Protein AF-A0A7C1K2Q4-F1 (afdb_monomer_lite)

pLDDT: mean 88.29, std 11.84, range [43.44, 98.06]

Radius of gyration: 26.14 Å; chains: 1; bounding box: 67×47×69 Å

Foldseek 3Di:
DDPCPQFPDKDKDFQVNVLVVVVLCCQACVQVFKEWAPVCVVPVVQAPDRRRHDPVCVVVVPDNHHHDFFDFDPPFLATAGKIKMKGKPDKGKFFPVGDPDDDDVVVPGQDFQKMKIKIKMKMWIADADPVQCVVCVVVSVVSVVVVVVCVVVVVPPPDDPDDRPPHHYHDGPHTPMDMKMKMWMKHWDWDDDPPDPFIKTFIGTDDIAIPPDPDPVVRVVVRVVVNCCCHPPNRVVVIDTPCVVPPVVVVVCVVVVNDDPKDKGKDFRDPPVSPPDAQGGYPSMGMTGIHIDTGD

Structure (mmCIF, N/CA/C/O backbone):
data_AF-A0A7C1K2Q4-F1
#
_entry.id   AF-A0A7C1K2Q4-F1
#
loop_
_atom_site.group_PDB
_atom_site.id
_atom_site.type_symbol
_ato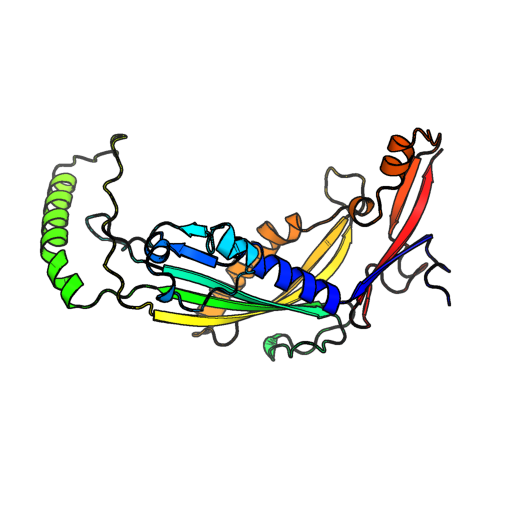m_site.label_atom_id
_atom_site.label_alt_id
_atom_site.label_comp_id
_atom_site.label_asym_id
_atom_site.label_entity_id
_atom_site.label_seq_id
_atom_site.pdbx_PDB_ins_code
_atom_site.Cartn_x
_atom_site.Cartn_y
_atom_site.Cartn_z
_atom_site.occupancy
_atom_site.B_iso_or_equiv
_atom_site.auth_seq_id
_atom_site.auth_comp_id
_atom_site.auth_asym_id
_atom_site.auth_atom_id
_atom_site.pdbx_PDB_model_num
ATOM 1 N N . MET A 1 1 ? -22.991 -12.572 28.149 1.00 51.09 1 MET A N 1
ATOM 2 C CA . MET A 1 1 ? -22.773 -11.199 28.647 1.00 51.09 1 MET A CA 1
ATOM 3 C C . MET A 1 1 ? -23.017 -10.274 27.479 1.00 51.09 1 MET A C 1
ATOM 5 O O . MET A 1 1 ? -22.610 -10.628 26.375 1.00 51.09 1 MET A O 1
ATOM 9 N N . ALA A 1 2 ? -23.765 -9.195 27.675 1.00 68.19 2 ALA A N 1
ATOM 10 C CA . ALA A 1 2 ? -23.988 -8.231 26.609 1.00 68.19 2 ALA A CA 1
ATOM 11 C C . ALA A 1 2 ? -22.693 -7.439 26.381 1.00 68.19 2 ALA A C 1
ATOM 13 O O . ALA A 1 2 ? -21.948 -7.155 27.318 1.00 68.19 2 ALA A O 1
ATOM 14 N N . PHE A 1 3 ? -22.400 -7.095 25.126 1.00 62.00 3 PHE A N 1
ATOM 15 C CA . PHE A 1 3 ? -21.163 -6.394 24.755 1.00 62.00 3 PHE A CA 1
ATOM 16 C C . PHE A 1 3 ? -21.040 -4.992 25.375 1.00 62.00 3 PHE A C 1
ATOM 18 O O . PHE A 1 3 ? -19.949 -4.439 25.396 1.00 62.00 3 PHE A O 1
ATOM 25 N N . THR A 1 4 ? -22.133 -4.459 25.923 1.00 72.00 4 THR A N 1
ATOM 26 C CA . THR A 1 4 ? -22.225 -3.164 26.608 1.00 72.00 4 THR A CA 1
ATOM 27 C C . THR A 1 4 ? -22.246 -3.285 28.134 1.00 72.00 4 THR A C 1
ATOM 29 O O . THR A 1 4 ? -22.422 -2.292 28.825 1.00 72.00 4 THR A O 1
ATOM 32 N N . ASP A 1 5 ? -22.059 -4.480 28.708 1.00 75.62 5 ASP A N 1
ATOM 33 C CA . ASP A 1 5 ? -22.046 -4.640 30.174 1.00 75.62 5 ASP A CA 1
ATOM 34 C C . ASP A 1 5 ? -20.876 -3.876 30.831 1.00 75.62 5 ASP A C 1
ATOM 36 O O . ASP A 1 5 ? -20.851 -3.689 32.046 1.00 75.62 5 ASP A O 1
ATOM 40 N N . ARG A 1 6 ? -19.873 -3.475 30.035 1.00 81.62 6 ARG A N 1
ATOM 41 C CA . ARG A 1 6 ? -18.642 -2.813 30.494 1.00 81.62 6 ARG A CA 1
ATOM 42 C C . ARG A 1 6 ? -18.201 -1.637 29.618 1.00 81.62 6 ARG A C 1
ATOM 44 O O . ARG A 1 6 ? -17.087 -1.150 29.783 1.00 81.62 6 ARG A O 1
ATOM 51 N N . CYS A 1 7 ? -19.038 -1.212 28.675 1.00 85.88 7 CYS A N 1
ATOM 52 C CA . CYS A 1 7 ? -18.804 -0.044 27.829 1.00 85.88 7 CYS A CA 1
ATOM 53 C C . CYS A 1 7 ? -20.141 0.551 27.384 1.00 85.88 7 CYS A C 1
ATOM 55 O O . CYS A 1 7 ? -21.145 -0.156 27.320 1.00 85.88 7 CYS A O 1
ATOM 57 N N . ASP A 1 8 ? -20.149 1.830 27.031 1.00 86.50 8 ASP A N 1
ATOM 58 C CA . ASP A 1 8 ? -21.381 2.504 26.619 1.00 86.50 8 ASP A CA 1
ATOM 59 C C . ASP A 1 8 ? -21.631 2.362 25.116 1.00 86.50 8 ASP A C 1
ATOM 61 O O . ASP A 1 8 ? -22.773 2.275 24.667 1.00 86.50 8 ASP A O 1
ATOM 65 N N . ILE A 1 9 ? -20.555 2.310 24.325 1.00 86.62 9 ILE A N 1
ATOM 66 C CA . ILE A 1 9 ? -20.606 2.110 22.878 1.00 86.62 9 ILE A CA 1
ATOM 67 C C . ILE A 1 9 ? -19.712 0.930 22.508 1.00 86.62 9 ILE A C 1
ATOM 69 O O . ILE A 1 9 ? -18.550 0.847 22.908 1.00 86.62 9 ILE A O 1
ATOM 73 N N . PHE A 1 10 ? -20.268 0.020 21.712 1.00 88.31 10 PHE A N 1
ATOM 74 C CA . PHE A 1 10 ? -19.562 -1.112 21.126 1.00 88.31 10 PHE A CA 1
ATOM 75 C C . PHE A 1 10 ? -19.678 -1.051 19.605 1.00 88.31 10 PHE A C 1
ATOM 77 O O . PHE A 1 10 ? -20.779 -0.978 19.057 1.00 88.31 10 PHE A O 1
ATOM 84 N N . GLY A 1 11 ? -18.534 -1.106 18.929 1.00 88.50 11 GLY A N 1
ATOM 85 C CA . GLY A 1 11 ? -18.449 -1.221 17.479 1.00 88.50 11 GLY A CA 1
ATOM 86 C C . GLY A 1 11 ? -17.610 -2.429 17.097 1.00 88.50 11 GLY A C 1
ATOM 87 O O . GLY A 1 11 ? -16.579 -2.694 17.713 1.00 88.50 11 GLY A O 1
ATOM 88 N N . SER A 1 12 ? -18.031 -3.155 16.065 1.00 90.88 12 SER A N 1
ATOM 89 C CA . SER A 1 12 ? -17.211 -4.212 15.478 1.00 90.88 12 SER A CA 1
ATOM 90 C C . SER A 1 12 ? -17.323 -4.227 13.963 1.00 90.88 12 SER A C 1
ATOM 92 O O . SER A 1 12 ? -18.365 -3.898 13.392 1.00 90.88 12 SER A O 1
ATOM 94 N N . VAL A 1 13 ? -16.230 -4.611 13.315 1.00 92.00 13 VAL A N 1
ATOM 95 C CA . VAL A 1 13 ? -16.171 -4.829 11.873 1.00 92.00 13 VAL A CA 1
ATOM 96 C C . VAL A 1 13 ? -15.489 -6.160 11.591 1.00 92.00 13 VAL A C 1
ATOM 98 O O . VAL A 1 13 ? -14.451 -6.475 12.170 1.00 92.00 13 VAL A O 1
ATOM 101 N N . GLN A 1 14 ? -16.093 -6.950 10.706 1.00 94.38 14 GLN A N 1
ATOM 102 C CA . GLN A 1 14 ? -15.537 -8.223 10.254 1.00 94.38 14 GLN A CA 1
ATOM 103 C C . GLN A 1 14 ? -14.541 -8.012 9.116 1.00 94.38 14 GLN A C 1
ATOM 105 O O . GLN A 1 14 ? -14.777 -7.189 8.224 1.00 94.38 14 GLN A O 1
ATOM 110 N N . GLU A 1 15 ? -13.484 -8.822 9.099 1.00 94.19 15 GLU A N 1
ATOM 111 C CA . GLU A 1 15 ? -12.464 -8.820 8.043 1.00 94.19 15 GLU A CA 1
ATOM 112 C C . GLU A 1 15 ? -13.070 -8.963 6.637 1.00 94.19 15 GLU A C 1
ATOM 114 O O . GLU A 1 15 ? -12.677 -8.259 5.708 1.00 94.19 15 GLU A O 1
ATOM 119 N N . GLU A 1 16 ? -14.106 -9.798 6.473 1.00 94.69 16 GLU A N 1
ATOM 120 C CA . GLU A 1 16 ? -14.770 -10.008 5.184 1.00 94.69 16 GLU A CA 1
ATOM 121 C C . GLU A 1 16 ? -15.447 -8.717 4.695 1.00 94.69 16 GLU A C 1
ATOM 123 O O . GLU A 1 16 ? -15.467 -8.411 3.501 1.00 94.69 16 GLU A O 1
ATOM 128 N N . GLY A 1 17 ? -15.993 -7.923 5.622 1.00 93.94 17 GLY A N 1
ATOM 129 C CA . GLY A 1 17 ? -16.527 -6.595 5.330 1.00 93.94 17 GLY A CA 1
ATOM 130 C C . GLY A 1 17 ? -15.445 -5.661 4.791 1.00 93.94 17 GLY A C 1
ATOM 131 O O . GLY A 1 17 ? -15.635 -5.054 3.736 1.00 93.94 17 GLY A O 1
ATOM 132 N N . ILE A 1 18 ? -14.292 -5.608 5.460 1.00 92.94 18 ILE A N 1
ATOM 133 C CA . ILE A 1 18 ? -13.154 -4.773 5.047 1.00 92.94 18 ILE A CA 1
ATOM 134 C C . ILE A 1 18 ? -12.636 -5.213 3.676 1.00 92.94 18 ILE A C 1
ATOM 136 O O . ILE A 1 18 ? -12.526 -4.388 2.770 1.00 92.94 18 ILE A O 1
ATOM 140 N N . ASN A 1 19 ? -12.403 -6.510 3.479 1.00 95.75 19 ASN A N 1
ATOM 141 C CA . ASN A 1 19 ? -11.923 -7.063 2.212 1.00 95.75 19 ASN A CA 1
ATOM 142 C C . ASN A 1 19 ? -12.886 -6.777 1.048 1.00 95.75 19 ASN A C 1
ATOM 144 O O . ASN A 1 19 ? -12.451 -6.467 -0.065 1.00 95.75 19 ASN A O 1
ATOM 148 N N . ARG A 1 20 ? -14.206 -6.820 1.287 1.00 95.50 20 ARG A N 1
ATOM 149 C CA . ARG A 1 20 ? -15.212 -6.414 0.289 1.00 95.50 20 ARG A CA 1
ATOM 150 C C . ARG A 1 20 ? -15.099 -4.935 -0.069 1.00 95.50 20 ARG A C 1
ATOM 152 O O . ARG A 1 20 ? -15.122 -4.610 -1.256 1.00 95.50 20 ARG A O 1
ATOM 159 N N . VAL A 1 21 ? -14.949 -4.057 0.924 1.00 94.69 21 VAL A N 1
ATOM 160 C CA . VAL A 1 21 ? -14.773 -2.614 0.700 1.00 94.69 21 VAL A CA 1
ATOM 161 C C . VAL A 1 21 ? -13.483 -2.338 -0.068 1.00 94.69 21 VAL A C 1
ATOM 163 O O . VAL A 1 21 ? -13.525 -1.632 -1.070 1.00 94.69 21 VAL A O 1
ATOM 166 N N . VAL A 1 22 ? -12.359 -2.937 0.331 1.00 93.94 22 VAL A N 1
ATOM 167 C CA . VAL A 1 22 ? -11.066 -2.797 -0.359 1.00 93.94 22 VAL A CA 1
ATOM 168 C C . VAL A 1 22 ? -11.191 -3.184 -1.830 1.00 93.94 22 VAL A C 1
ATOM 170 O O . VAL A 1 22 ? -10.867 -2.385 -2.709 1.00 93.94 22 VAL A O 1
ATOM 173 N N . ARG A 1 23 ? -11.749 -4.366 -2.121 1.00 95.19 23 ARG A N 1
ATOM 174 C CA . ARG A 1 23 ? -11.964 -4.825 -3.500 1.00 95.19 23 ARG A CA 1
ATOM 175 C C . ARG A 1 23 ? -12.857 -3.871 -4.289 1.00 95.19 23 ARG A C 1
ATOM 177 O O . ARG A 1 23 ? -12.573 -3.586 -5.450 1.00 95.19 23 ARG A O 1
ATOM 184 N N . HIS A 1 24 ? -13.919 -3.366 -3.665 1.00 95.50 24 HIS A N 1
ATOM 185 C CA . HIS A 1 24 ? -14.811 -2.397 -4.290 1.00 95.50 24 HIS A CA 1
ATOM 186 C C . HIS A 1 24 ? -14.077 -1.091 -4.627 1.00 95.50 24 HIS A C 1
ATOM 188 O O . HIS A 1 24 ? -14.178 -0.607 -5.752 1.00 95.50 24 HIS A O 1
ATOM 194 N N . VAL A 1 25 ? -13.278 -0.554 -3.701 1.00 95.50 25 VAL A N 1
ATOM 195 C CA . VAL A 1 25 ? -12.470 0.653 -3.928 1.00 95.50 25 VAL A CA 1
ATOM 196 C C . VAL A 1 25 ? -11.459 0.439 -5.055 1.00 95.50 25 VAL A C 1
ATOM 198 O O . VAL A 1 25 ? -11.364 1.292 -5.934 1.00 95.50 25 VAL A O 1
ATOM 201 N N . MET A 1 26 ? -10.767 -0.705 -5.097 1.00 95.50 26 MET A N 1
ATOM 202 C CA . MET A 1 26 ? -9.835 -1.034 -6.185 1.00 95.50 26 MET A CA 1
ATOM 203 C C . MET A 1 26 ? -10.521 -1.051 -7.557 1.00 95.50 26 MET A C 1
ATOM 205 O O . MET A 1 26 ? -9.957 -0.563 -8.532 1.00 95.50 26 MET A O 1
ATOM 209 N N . GLN A 1 27 ? -11.754 -1.557 -7.637 1.00 96.06 27 GLN A N 1
ATOM 210 C CA . GLN A 1 27 ? -12.520 -1.600 -8.887 1.00 96.06 27 GLN A CA 1
ATOM 211 C C . GLN A 1 27 ? -13.100 -0.238 -9.287 1.00 96.06 27 GLN A C 1
ATOM 213 O O . GLN A 1 27 ? -13.212 0.046 -10.479 1.00 96.06 27 GLN A O 1
ATOM 218 N N . GLN A 1 28 ? -13.483 0.595 -8.316 1.00 96.62 28 GLN A N 1
ATOM 219 C CA . GLN A 1 28 ? -14.068 1.919 -8.557 1.00 96.62 28 GLN A CA 1
ATOM 220 C C . GLN A 1 28 ? -13.011 3.007 -8.799 1.00 96.62 28 GLN A C 1
ATOM 222 O O . GLN A 1 28 ? -13.277 4.000 -9.479 1.00 96.62 28 GLN A O 1
ATOM 227 N N . ARG A 1 29 ? -11.808 2.850 -8.233 1.00 96.19 29 ARG A N 1
ATOM 228 C CA . ARG A 1 29 ? -10.693 3.809 -8.314 1.00 96.19 29 ARG A CA 1
ATOM 229 C C . ARG A 1 29 ? -9.366 3.097 -8.620 1.00 96.19 29 ARG A C 1
ATOM 231 O O . ARG A 1 29 ? -8.413 3.229 -7.850 1.00 96.19 29 ARG A O 1
ATOM 238 N N . PRO A 1 30 ? -9.269 2.373 -9.748 1.00 96.25 30 PRO A N 1
ATOM 239 C CA . PRO A 1 30 ? -8.074 1.600 -10.097 1.00 96.25 30 PRO A CA 1
ATOM 240 C C . PRO A 1 30 ? -6.798 2.451 -10.204 1.00 96.25 30 PRO A C 1
ATOM 242 O O . PRO A 1 30 ? -5.712 1.952 -9.907 1.00 96.25 30 PRO A O 1
ATOM 245 N N . SER A 1 31 ? -6.904 3.748 -10.516 1.00 96.38 31 SER A N 1
ATOM 246 C CA . SER A 1 31 ? -5.754 4.661 -10.572 1.00 96.38 31 SER A CA 1
ATOM 247 C C . SER A 1 31 ? -5.023 4.884 -9.247 1.00 96.38 31 SER A C 1
ATOM 249 O O . SER A 1 31 ? -3.887 5.351 -9.269 1.00 96.38 31 SER A O 1
ATOM 251 N N . LEU A 1 32 ? -5.628 4.531 -8.108 1.00 95.19 32 LEU A N 1
ATOM 252 C CA . LEU A 1 32 ? -4.959 4.568 -6.803 1.00 95.19 32 LEU A CA 1
ATOM 253 C C . LEU A 1 32 ? -4.001 3.388 -6.586 1.00 95.19 32 LEU A C 1
ATOM 255 O O . LEU A 1 32 ? -3.204 3.421 -5.657 1.00 95.19 32 LEU A O 1
ATOM 259 N N . PHE A 1 33 ? -4.098 2.348 -7.417 1.00 96.25 33 PHE A N 1
ATOM 260 C CA . PHE A 1 33 ? -3.363 1.090 -7.254 1.00 96.25 33 PHE A CA 1
ATOM 261 C C . PHE A 1 33 ? -2.500 0.744 -8.469 1.00 96.25 33 PHE A C 1
ATOM 263 O O . PHE A 1 33 ? -1.671 -0.158 -8.397 1.00 96.25 33 PHE A O 1
ATOM 270 N N . ASN A 1 34 ? -2.687 1.445 -9.586 1.00 97.81 34 ASN A N 1
ATOM 271 C CA . ASN A 1 34 ? -1.948 1.221 -10.819 1.00 97.81 34 ASN A CA 1
ATOM 272 C C . ASN A 1 34 ? -1.245 2.514 -11.223 1.00 97.81 34 ASN A C 1
ATOM 274 O O . ASN A 1 34 ? -1.868 3.576 -11.273 1.00 97.81 34 ASN A O 1
ATOM 278 N N . TYR A 1 35 ? 0.034 2.406 -11.553 1.00 98.06 35 TYR A N 1
ATOM 279 C CA . TYR A 1 35 ? 0.903 3.499 -11.966 1.00 98.06 35 TYR A CA 1
ATOM 280 C C . TYR A 1 35 ? 1.618 3.065 -13.236 1.00 98.06 35 TYR A C 1
ATOM 282 O O . TYR A 1 35 ? 2.171 1.971 -13.278 1.00 98.06 35 TYR A O 1
ATOM 290 N N . ALA A 1 36 ? 1.591 3.875 -14.285 1.00 97.25 36 ALA A N 1
ATOM 291 C CA . ALA A 1 36 ? 2.244 3.511 -15.538 1.00 97.25 36 ALA A CA 1
ATOM 292 C C . ALA A 1 36 ? 2.593 4.749 -16.353 1.00 97.25 36 ALA A C 1
ATOM 294 O O . ALA A 1 36 ? 2.005 5.815 -16.160 1.00 97.25 36 ALA A O 1
ATOM 295 N N . THR A 1 37 ? 3.529 4.618 -17.286 1.00 96.12 37 THR A N 1
ATOM 296 C CA . THR A 1 37 ? 3.833 5.716 -18.205 1.00 96.12 37 THR A CA 1
ATOM 297 C C . THR A 1 37 ? 2.665 6.025 -19.137 1.00 96.12 37 THR A C 1
ATOM 299 O O . THR A 1 37 ? 1.822 5.177 -19.437 1.00 96.12 37 THR A O 1
ATOM 302 N N . VAL A 1 38 ? 2.617 7.264 -19.633 1.00 93.88 38 VAL A N 1
ATOM 303 C CA . VAL A 1 38 ? 1.541 7.752 -20.521 1.00 93.88 38 VAL A CA 1
ATOM 304 C C . VAL A 1 38 ? 1.348 6.907 -21.787 1.00 93.88 38 VAL A C 1
ATOM 306 O O . VAL A 1 38 ? 0.252 6.889 -22.341 1.00 93.88 38 VAL A O 1
ATOM 309 N N . PHE A 1 39 ? 2.378 6.171 -22.215 1.00 92.50 39 PHE A N 1
ATOM 310 C CA . PHE A 1 39 ? 2.327 5.226 -23.332 1.00 92.50 39 PHE A CA 1
ATOM 311 C C . PHE A 1 39 ? 1.176 4.213 -23.195 1.00 92.50 39 PHE A C 1
ATOM 313 O O . PHE A 1 39 ? 0.453 3.946 -24.155 1.00 92.50 39 PHE A O 1
ATOM 320 N N . PHE A 1 40 ? 0.926 3.718 -21.981 1.00 94.44 40 PHE A N 1
ATOM 321 C CA . PHE A 1 40 ? -0.095 2.698 -21.729 1.00 94.44 40 PHE A CA 1
ATOM 322 C C . PHE A 1 40 ? -1.533 3.223 -21.802 1.00 94.44 40 PHE A C 1
ATOM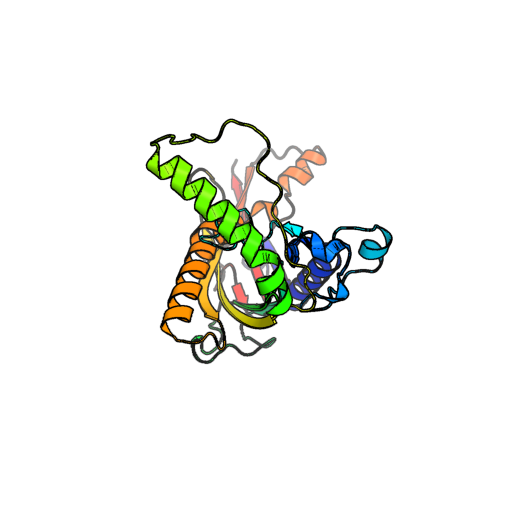 324 O O . PHE A 1 40 ? -2.471 2.435 -21.714 1.00 94.44 40 PHE A O 1
ATOM 331 N N . LEU A 1 41 ? -1.745 4.531 -22.008 1.00 92.25 41 LEU A N 1
ATOM 332 C CA . LEU A 1 41 ? -3.091 5.074 -22.233 1.00 92.25 41 LEU A CA 1
ATOM 333 C C . LEU A 1 41 ? -3.659 4.588 -23.570 1.00 92.25 41 LEU A C 1
ATOM 335 O O . LEU A 1 41 ? -4.868 4.422 -23.700 1.00 92.25 41 LEU A O 1
ATOM 339 N N . GLN A 1 42 ? -2.781 4.362 -24.551 1.00 91.81 42 GLN A N 1
ATOM 340 C CA . GLN A 1 42 ? -3.137 3.867 -25.883 1.00 91.81 42 GLN A CA 1
ATOM 341 C C . GLN A 1 42 ? -2.886 2.359 -26.037 1.00 91.81 42 GLN A C 1
ATOM 343 O O . GLN A 1 42 ? -3.418 1.751 -26.962 1.00 91.81 42 GLN A O 1
ATOM 348 N N . HIS A 1 43 ? -2.121 1.759 -25.118 1.00 92.81 43 HIS A N 1
ATOM 349 C CA . HIS A 1 43 ? -1.707 0.352 -25.152 1.00 92.81 43 HIS A CA 1
ATOM 350 C C . HIS A 1 43 ? -1.933 -0.366 -23.806 1.00 92.81 43 HIS A C 1
ATOM 352 O O . HIS A 1 43 ? -0.985 -0.894 -23.220 1.00 92.81 43 HIS A O 1
ATOM 358 N N . PRO A 1 44 ? -3.161 -0.362 -23.252 1.00 91.12 44 PRO A N 1
ATOM 359 C CA . PRO A 1 44 ? -3.430 -0.950 -21.937 1.00 91.12 44 PRO A CA 1
ATOM 360 C C . PRO A 1 44 ? -3.231 -2.475 -21.901 1.00 91.12 44 PRO A C 1
ATOM 362 O O . PRO A 1 44 ? -3.050 -3.048 -20.831 1.00 91.12 44 PRO A O 1
ATOM 365 N N . ASP A 1 45 ? -3.249 -3.136 -23.059 1.00 91.62 45 ASP A N 1
ATOM 366 C CA . ASP A 1 45 ? -3.008 -4.568 -23.233 1.00 91.62 45 ASP A CA 1
ATOM 367 C C . ASP A 1 45 ? -1.552 -4.984 -22.975 1.00 91.62 45 ASP A C 1
ATOM 369 O O . ASP A 1 45 ? -1.298 -6.158 -22.710 1.00 91.62 45 ASP A O 1
ATOM 373 N N . LEU A 1 46 ? -0.616 -4.029 -23.003 1.00 93.31 46 LEU A N 1
ATOM 374 C CA . LEU A 1 46 ? 0.808 -4.261 -22.741 1.00 93.31 46 LEU A CA 1
ATOM 375 C C . LEU A 1 46 ? 1.198 -4.131 -21.260 1.00 93.31 46 LEU A C 1
ATOM 377 O O . LEU A 1 46 ? 2.374 -4.293 -20.928 1.00 93.31 46 LEU A O 1
ATOM 381 N N . LEU A 1 47 ? 0.243 -3.832 -20.372 1.00 95.62 47 LEU A N 1
ATOM 382 C CA . LEU A 1 47 ? 0.460 -3.856 -18.923 1.00 95.62 47 LEU A CA 1
ATOM 383 C C . LEU A 1 47 ? 0.730 -5.287 -18.428 1.00 95.62 47 LEU A C 1
ATOM 385 O O . LEU A 1 47 ? 0.339 -6.264 -19.065 1.00 95.62 47 LEU A O 1
ATOM 389 N N . CYS A 1 48 ? 1.381 -5.417 -17.270 1.00 96.31 48 CYS A N 1
ATOM 390 C CA . CYS A 1 48 ? 1.726 -6.729 -16.716 1.00 96.31 48 CYS A CA 1
ATOM 391 C C . CYS A 1 48 ? 0.504 -7.567 -16.338 1.00 96.31 48 CYS A C 1
ATOM 393 O O . CYS A 1 48 ? 0.501 -8.780 -16.533 1.00 96.31 48 CYS A O 1
ATOM 395 N N . GLU A 1 49 ? -0.527 -6.921 -15.800 1.00 95.62 49 GLU A N 1
ATOM 396 C CA . GLU A 1 49 ? -1.792 -7.539 -15.420 1.00 95.62 49 GLU A CA 1
ATOM 397 C C . GLU A 1 49 ? -2.964 -6.707 -15.951 1.00 95.62 49 GLU A C 1
ATOM 399 O O . GLU A 1 49 ? -2.939 -5.472 -15.967 1.00 95.62 49 GLU A O 1
ATOM 404 N N . GLN A 1 50 ? -4.035 -7.389 -16.350 1.00 93.81 50 GLN A N 1
ATOM 405 C CA . GLN A 1 50 ? -5.262 -6.734 -16.801 1.00 93.81 50 GLN A CA 1
ATOM 406 C C . GLN A 1 50 ? -5.959 -6.030 -15.627 1.00 93.81 50 GLN A C 1
ATOM 408 O O . GLN A 1 50 ? -6.301 -6.653 -14.617 1.00 93.81 50 GLN A O 1
ATOM 413 N N . ILE A 1 51 ? -6.216 -4.726 -15.770 1.00 95.06 51 ILE A N 1
ATOM 414 C CA . ILE A 1 51 ? -6.849 -3.920 -14.719 1.00 95.06 51 ILE A CA 1
ATOM 415 C C . ILE A 1 51 ? -8.345 -4.244 -14.645 1.00 95.06 51 ILE A C 1
ATOM 417 O O . ILE A 1 51 ? -9.128 -3.917 -15.537 1.00 95.06 51 ILE A O 1
ATOM 421 N N . LYS A 1 52 ? -8.763 -4.851 -13.532 1.00 94.06 52 LYS A N 1
ATOM 422 C CA . LYS A 1 52 ? -10.174 -5.142 -13.247 1.00 94.06 52 LYS A CA 1
ATOM 423 C C . LYS A 1 52 ? -10.868 -3.896 -12.696 1.00 94.06 52 LYS A C 1
ATOM 425 O O . LYS A 1 52 ? -10.758 -3.602 -11.508 1.00 94.06 52 LYS A O 1
ATOM 430 N N . ALA A 1 53 ? -11.607 -3.193 -13.548 1.00 95.50 53 ALA A N 1
ATOM 431 C CA . ALA A 1 53 ? -12.401 -2.024 -13.176 1.00 95.50 53 ALA A CA 1
ATOM 432 C C . ALA A 1 53 ? -13.907 -2.319 -13.206 1.00 95.50 53 ALA A C 1
ATOM 434 O O . ALA A 1 53 ? -14.371 -3.193 -13.941 1.00 95.50 53 ALA A O 1
ATOM 435 N N . ALA A 1 54 ? -14.681 -1.575 -12.415 1.00 96.44 54 ALA A N 1
ATOM 436 C CA . ALA A 1 54 ? -16.136 -1.656 -12.460 1.00 96.44 54 ALA A CA 1
ATOM 437 C C . ALA A 1 54 ? -16.682 -1.116 -13.803 1.00 96.44 54 ALA A C 1
ATOM 439 O O . ALA A 1 54 ? -16.102 -0.181 -14.368 1.00 96.44 54 ALA A O 1
ATOM 440 N N . PRO A 1 55 ? -17.811 -1.638 -14.321 1.00 96.44 55 PRO A N 1
ATOM 441 C CA . PRO A 1 55 ? -18.375 -1.191 -15.597 1.00 96.44 55 PRO A CA 1
ATOM 442 C C . PRO A 1 55 ? -18.668 0.314 -15.657 1.00 96.44 55 PRO A C 1
ATOM 444 O O . PRO A 1 55 ? -18.582 0.923 -16.720 1.00 96.44 55 PRO A O 1
ATOM 447 N N . GLU A 1 56 ? -19.021 0.936 -14.533 1.00 96.12 56 GLU A N 1
ATOM 448 C CA . GLU A 1 56 ? -19.272 2.378 -14.419 1.00 96.12 56 GLU A CA 1
ATOM 449 C C . GLU A 1 56 ? -18.005 3.191 -14.690 1.00 96.12 56 GLU A C 1
ATOM 451 O O . GLU A 1 56 ? -18.068 4.201 -15.384 1.00 96.12 56 GLU A O 1
ATOM 456 N N . VAL A 1 57 ? -16.855 2.731 -14.187 1.00 95.62 57 VAL A N 1
ATOM 457 C CA . VAL A 1 57 ? -15.545 3.378 -14.365 1.00 95.62 57 VAL A CA 1
ATOM 458 C C . VAL A 1 57 ? -15.158 3.376 -15.838 1.00 95.62 57 VAL A C 1
ATOM 460 O O . VAL A 1 57 ? -14.763 4.414 -16.367 1.00 95.62 57 VAL A O 1
ATOM 463 N N . LEU A 1 58 ? -15.341 2.235 -16.507 1.00 94.50 58 LEU A N 1
ATOM 464 C CA . LEU A 1 58 ? -15.073 2.087 -17.938 1.00 94.50 58 LEU A CA 1
ATOM 465 C C . LEU A 1 58 ? -16.006 2.971 -18.775 1.00 94.50 58 LEU A C 1
ATOM 467 O O . LEU A 1 58 ? -15.540 3.711 -19.636 1.00 94.50 58 LEU A O 1
ATOM 471 N N . ARG A 1 59 ? -17.315 2.964 -18.483 1.00 96.00 59 ARG A N 1
ATOM 472 C CA . ARG A 1 59 ? -18.301 3.820 -19.171 1.00 96.00 59 ARG A CA 1
ATOM 473 C C . ARG A 1 59 ? -18.012 5.310 -18.986 1.00 96.00 59 ARG A C 1
ATOM 475 O O . ARG A 1 59 ? -18.163 6.085 -19.928 1.00 96.00 59 ARG A O 1
ATOM 482 N N . ALA A 1 60 ? -17.589 5.708 -17.790 1.00 96.06 60 ALA A N 1
ATOM 483 C CA . ALA A 1 60 ? -17.242 7.089 -17.469 1.00 96.06 60 ALA A CA 1
ATOM 484 C C . ALA A 1 60 ? -15.870 7.520 -18.018 1.00 96.06 60 ALA A C 1
ATOM 486 O O . ALA A 1 60 ? -15.530 8.692 -17.898 1.00 96.06 60 ALA A O 1
ATOM 487 N N . HIS A 1 61 ? -15.094 6.603 -18.615 1.00 93.88 61 HIS A N 1
ATOM 488 C CA . HIS A 1 61 ? -13.716 6.846 -19.058 1.00 93.88 61 HIS A CA 1
ATOM 489 C C . HIS A 1 61 ? -12.820 7.378 -17.928 1.00 93.88 61 HIS A C 1
ATOM 491 O O . HIS A 1 61 ? -11.926 8.198 -18.139 1.00 93.88 61 HIS A O 1
ATOM 497 N N . ASN A 1 62 ? -13.068 6.909 -16.703 1.00 94.31 62 ASN A N 1
ATOM 498 C CA . ASN A 1 62 ? -12.231 7.238 -15.558 1.00 94.31 62 ASN A CA 1
ATOM 499 C C . ASN A 1 62 ? -10.832 6.614 -15.729 1.00 94.31 62 ASN A C 1
ATOM 501 O O . ASN A 1 62 ? -10.707 5.528 -16.303 1.00 94.31 62 ASN A O 1
ATOM 505 N N . PRO A 1 63 ? -9.774 7.257 -15.200 1.00 94.44 63 PRO A N 1
ATOM 506 C CA . PRO A 1 63 ? -8.412 6.762 -15.348 1.00 94.44 63 PRO A CA 1
ATOM 507 C C . PRO A 1 63 ? -8.241 5.392 -14.682 1.00 94.44 63 PRO A C 1
ATOM 509 O O . PRO A 1 63 ? -8.576 5.208 -13.509 1.00 94.44 63 PRO A O 1
ATOM 512 N N . LEU A 1 64 ? -7.677 4.443 -15.435 1.00 95.69 64 LEU A N 1
ATOM 513 C CA . LEU A 1 64 ? -7.372 3.096 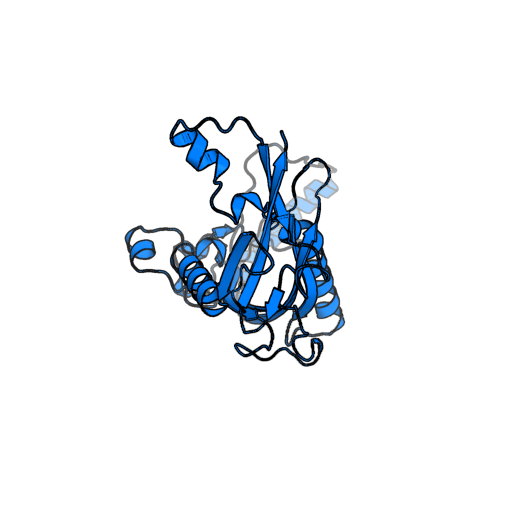-14.945 1.00 95.69 64 LEU A CA 1
ATOM 514 C C . LEU A 1 64 ? -6.062 3.034 -14.156 1.00 95.69 64 LEU A C 1
ATOM 516 O O . LEU A 1 64 ? -5.905 2.187 -13.284 1.00 95.69 64 LEU A O 1
ATOM 520 N N . PHE A 1 65 ? -5.148 3.960 -14.424 1.00 97.19 65 PHE A N 1
ATOM 521 C CA . PHE A 1 65 ? -3.874 4.100 -13.733 1.00 97.19 65 PHE A CA 1
ATOM 522 C C . PHE A 1 65 ? -3.514 5.583 -13.593 1.00 97.19 65 PHE A C 1
ATOM 524 O O . PHE A 1 65 ? -4.010 6.436 -14.333 1.00 97.19 65 PHE A O 1
ATOM 531 N N . SER A 1 66 ? -2.661 5.894 -12.625 1.00 97.31 66 SER A N 1
ATOM 532 C CA . SER A 1 66 ? -2.030 7.202 -12.496 1.00 97.31 66 SER A CA 1
ATOM 533 C C . SER A 1 66 ? -0.856 7.292 -13.468 1.00 97.31 66 SER A C 1
ATOM 535 O O . SER A 1 66 ? 0.084 6.500 -13.382 1.00 97.31 66 SER A O 1
ATOM 537 N N . ALA A 1 67 ? -0.907 8.246 -14.398 1.00 96.12 67 ALA A N 1
ATOM 538 C CA . ALA A 1 67 ? 0.148 8.428 -15.392 1.00 96.12 67 ALA A CA 1
ATOM 539 C C . ALA A 1 67 ? 1.439 8.937 -14.728 1.00 96.12 67 ALA A C 1
ATOM 541 O O . ALA A 1 67 ? 1.383 9.843 -13.897 1.00 96.12 67 ALA A O 1
ATOM 542 N N . GLN A 1 68 ? 2.578 8.345 -15.079 1.00 96.25 68 GLN A N 1
ATOM 543 C CA . GLN A 1 68 ? 3.903 8.673 -14.550 1.00 96.25 68 GLN A CA 1
ATOM 544 C C . GLN A 1 68 ? 4.882 9.019 -15.676 1.00 96.25 68 GLN A C 1
ATOM 546 O O . GLN A 1 68 ? 4.653 8.701 -16.848 1.00 96.25 68 GLN A O 1
ATOM 551 N N . GLU A 1 69 ? 5.988 9.663 -15.313 1.00 93.81 69 GLU A N 1
ATOM 552 C CA . GLU A 1 69 ? 7.090 9.912 -16.239 1.00 93.81 69 GLU A CA 1
ATOM 553 C C . GLU A 1 69 ? 7.878 8.617 -16.530 1.00 93.81 69 GLU A C 1
ATOM 555 O O . GLU A 1 69 ? 7.959 7.728 -15.672 1.00 93.81 69 GLU A O 1
ATOM 560 N N . PRO A 1 70 ? 8.455 8.478 -17.738 1.00 94.38 70 PRO A N 1
ATOM 561 C CA . PRO A 1 70 ? 9.372 7.387 -18.061 1.00 94.38 70 PRO A CA 1
ATOM 562 C C . PRO A 1 70 ? 10.594 7.348 -17.140 1.00 94.38 70 PRO A C 1
ATOM 564 O O . PRO A 1 70 ? 11.092 8.388 -16.712 1.00 94.38 70 PRO A O 1
ATOM 567 N N . ILE A 1 71 ? 11.126 6.149 -16.889 1.00 93.50 71 ILE A N 1
ATOM 568 C CA . ILE A 1 71 ? 12.376 6.000 -16.133 1.00 93.50 71 ILE A CA 1
ATOM 569 C C . ILE A 1 71 ? 13.532 6.487 -17.014 1.00 93.50 71 ILE A C 1
ATOM 571 O O . ILE A 1 71 ? 13.680 5.985 -18.132 1.00 93.50 71 ILE A O 1
ATOM 575 N N . PRO A 1 72 ? 14.361 7.438 -16.552 1.00 93.50 72 PRO A N 1
ATOM 576 C CA . PRO A 1 72 ? 15.450 7.964 -17.360 1.00 93.50 72 PRO A CA 1
ATOM 577 C C . PRO A 1 72 ? 16.557 6.924 -17.560 1.00 93.50 72 PRO A C 1
ATOM 579 O O . PRO A 1 72 ? 16.952 6.224 -16.625 1.00 93.50 72 PRO A O 1
ATOM 582 N N . VAL A 1 73 ? 17.126 6.876 -18.767 1.00 91.44 73 VAL A N 1
ATOM 583 C CA . VAL A 1 73 ? 18.364 6.127 -19.024 1.00 91.44 73 VAL A CA 1
ATOM 584 C C . VAL A 1 73 ? 19.536 6.933 -18.468 1.00 91.44 73 VAL A C 1
ATOM 586 O O . VAL A 1 73 ? 19.970 7.930 -19.050 1.00 91.44 73 VAL A O 1
ATOM 589 N N . LEU A 1 74 ? 20.036 6.511 -17.309 1.00 88.50 74 LEU A N 1
ATOM 590 C CA . LEU A 1 74 ? 21.122 7.199 -16.616 1.00 88.50 74 LEU A CA 1
ATOM 591 C C . LEU A 1 74 ? 22.405 7.208 -17.460 1.00 88.50 74 LEU A C 1
ATOM 593 O O . LEU A 1 74 ? 22.805 6.191 -18.020 1.00 88.50 74 LEU A O 1
ATOM 597 N N . GLY A 1 75 ? 23.058 8.370 -17.534 1.00 85.88 75 GLY A N 1
ATOM 598 C CA . GLY A 1 75 ? 24.303 8.559 -18.287 1.00 85.88 75 GLY A CA 1
ATOM 599 C C . GLY A 1 75 ? 24.128 8.784 -19.792 1.00 85.88 75 GLY A C 1
ATOM 600 O O . GLY A 1 75 ? 25.122 8.998 -20.485 1.00 85.88 75 GLY A O 1
ATOM 601 N N . ALA A 1 76 ? 22.899 8.777 -20.315 1.00 87.38 76 ALA A N 1
ATOM 602 C CA . ALA A 1 76 ? 22.655 9.141 -21.705 1.00 87.38 76 ALA A CA 1
ATOM 603 C C . ALA A 1 76 ? 22.948 10.635 -21.942 1.00 87.38 76 ALA A C 1
ATOM 605 O O . ALA A 1 76 ? 22.501 11.497 -21.189 1.00 87.38 76 ALA A O 1
ATOM 606 N N . ALA A 1 77 ? 23.648 10.952 -23.037 1.00 86.50 77 ALA A N 1
ATOM 607 C CA . ALA A 1 77 ? 23.966 12.330 -23.444 1.00 86.50 77 ALA A CA 1
ATOM 608 C C . ALA A 1 77 ? 22.750 13.132 -23.958 1.00 86.50 77 ALA A C 1
ATOM 610 O O . ALA A 1 77 ? 22.864 14.270 -24.414 1.00 86.50 77 ALA A O 1
ATOM 611 N N . MET A 1 78 ? 21.574 12.514 -23.943 1.00 86.88 78 MET A N 1
ATOM 612 C CA . MET A 1 78 ? 20.301 13.093 -24.339 1.00 86.88 78 MET A CA 1
ATOM 613 C C . MET A 1 78 ? 19.187 12.456 -23.498 1.00 86.88 78 MET A C 1
ATOM 615 O O . MET A 1 78 ? 19.375 11.339 -23.011 1.00 86.88 78 MET A O 1
ATOM 619 N N . PRO A 1 79 ? 18.033 13.119 -23.312 1.00 89.81 79 PRO A N 1
ATOM 620 C CA . PRO A 1 79 ? 16.972 12.595 -22.460 1.00 89.81 79 PRO A CA 1
ATOM 621 C C . PRO A 1 79 ? 16.310 11.384 -23.125 1.00 89.81 79 PRO A C 1
ATOM 623 O O . PRO A 1 79 ? 15.485 11.525 -24.027 1.00 89.81 79 PRO A O 1
ATOM 626 N N . LEU A 1 80 ? 16.686 10.190 -22.675 1.00 91.31 80 LEU A N 1
ATOM 627 C CA . LEU A 1 80 ? 16.077 8.923 -23.069 1.00 91.31 80 LEU A CA 1
ATOM 628 C C . LEU A 1 80 ? 15.264 8.362 -21.903 1.00 91.31 80 LEU A C 1
ATOM 630 O O . LEU A 1 80 ? 15.686 8.477 -20.751 1.00 91.31 80 LEU A O 1
ATOM 634 N N . GLY A 1 81 ? 14.126 7.740 -22.205 1.00 92.56 81 GLY A N 1
ATOM 635 C CA . GLY A 1 81 ? 13.213 7.197 -21.202 1.00 92.56 81 GLY A CA 1
ATOM 636 C C . GLY A 1 81 ? 12.715 5.794 -21.532 1.00 92.56 81 GLY A C 1
ATOM 637 O O . GLY A 1 81 ? 12.493 5.459 -22.697 1.00 92.56 81 GLY A O 1
ATOM 638 N N . LEU A 1 82 ? 12.509 4.991 -20.491 1.00 94.44 82 LEU A N 1
ATOM 639 C CA . LEU A 1 82 ? 11.923 3.656 -20.558 1.00 94.44 82 LEU A CA 1
ATOM 640 C C . LEU A 1 82 ? 10.496 3.677 -20.013 1.00 94.44 82 LEU A C 1
ATOM 642 O O . LEU A 1 82 ? 10.229 4.239 -18.945 1.00 94.44 82 LEU A O 1
ATOM 646 N N . ASN A 1 83 ? 9.581 3.045 -20.745 1.00 96.44 83 ASN A N 1
ATOM 647 C CA . ASN A 1 83 ? 8.226 2.827 -20.259 1.00 96.44 83 ASN A CA 1
ATOM 648 C C . ASN A 1 83 ? 8.214 1.777 -19.152 1.00 96.44 83 ASN A C 1
ATOM 650 O O . ASN A 1 83 ? 8.996 0.828 -19.162 1.00 96.44 83 ASN A O 1
ATOM 654 N N . TRP A 1 84 ? 7.313 1.945 -18.194 1.00 97.25 84 TRP A N 1
ATOM 655 C CA . TRP A 1 84 ? 7.188 1.041 -17.060 1.00 97.25 84 TRP A CA 1
ATOM 656 C C . TRP A 1 84 ? 5.768 1.068 -16.499 1.00 97.25 84 TRP A C 1
ATOM 658 O O . TRP A 1 84 ? 5.001 2.004 -16.755 1.00 97.25 84 TRP A O 1
ATOM 668 N N . CYS A 1 85 ? 5.435 0.052 -15.708 1.00 97.69 85 CYS A N 1
ATOM 669 C CA . CYS A 1 85 ? 4.238 0.038 -14.882 1.00 97.69 85 CYS A CA 1
ATOM 670 C C . CYS A 1 85 ? 4.493 -0.609 -13.516 1.00 97.69 85 CYS A C 1
ATOM 672 O O . CYS A 1 85 ? 5.336 -1.491 -13.374 1.00 97.69 85 CYS A O 1
ATOM 674 N N . LEU A 1 86 ? 3.715 -0.199 -12.520 1.00 97.75 86 LEU A N 1
ATOM 675 C CA . LEU A 1 86 ? 3.605 -0.805 -11.200 1.00 97.75 86 LEU A CA 1
ATOM 676 C C . LEU A 1 86 ? 2.123 -0.970 -10.869 1.00 97.75 86 LEU A C 1
ATOM 678 O O . LEU A 1 86 ? 1.357 -0.006 -10.894 1.00 97.75 86 LEU A O 1
ATOM 682 N N . GLN A 1 87 ? 1.721 -2.197 -10.567 1.00 97.69 87 GLN A N 1
ATOM 683 C CA . GLN A 1 87 ? 0.333 -2.573 -10.342 1.00 97.69 87 GLN A CA 1
ATOM 684 C C . GLN A 1 87 ? 0.219 -3.313 -9.015 1.00 97.69 87 GLN A C 1
ATOM 686 O O . GLN A 1 87 ? 0.760 -4.405 -8.857 1.00 97.69 87 GLN A O 1
ATOM 691 N N . PHE A 1 88 ? -0.506 -2.737 -8.063 1.00 96.06 88 PHE A N 1
ATOM 692 C CA . PHE A 1 88 ? -0.891 -3.429 -6.843 1.00 96.06 88 PHE A CA 1
ATOM 693 C C . PHE A 1 88 ? -2.188 -4.188 -7.102 1.00 96.06 88 PHE A C 1
ATOM 695 O O . PHE A 1 88 ? -3.258 -3.620 -7.327 1.00 96.06 88 PHE A O 1
ATOM 702 N N . THR A 1 89 ? -2.060 -5.503 -7.099 1.00 88.12 89 THR A N 1
ATOM 703 C CA . THR A 1 89 ? -3.112 -6.475 -7.353 1.00 88.12 89 THR A CA 1
ATOM 704 C C . THR A 1 89 ? -3.404 -7.233 -6.061 1.00 88.12 89 THR A C 1
ATOM 706 O O . THR A 1 89 ? -2.504 -7.494 -5.276 1.00 88.12 89 THR A O 1
ATOM 709 N N . ASP A 1 90 ? -4.674 -7.553 -5.820 1.00 90.19 90 ASP A N 1
ATOM 710 C CA . ASP A 1 90 ? -5.110 -8.398 -4.696 1.00 90.19 90 ASP A CA 1
ATOM 711 C C . ASP A 1 90 ? -4.598 -7.956 -3.306 1.00 90.19 90 ASP A C 1
ATOM 713 O O . ASP A 1 90 ? -3.639 -8.500 -2.761 1.00 90.19 90 ASP A O 1
ATOM 717 N N . LEU A 1 91 ? -5.257 -6.944 -2.732 1.00 94.44 91 LEU A N 1
ATOM 718 C CA . LEU A 1 91 ? -5.045 -6.528 -1.346 1.00 94.44 91 LEU A CA 1
ATOM 719 C C . LEU A 1 91 ? -6.042 -7.250 -0.432 1.00 94.44 91 LEU A C 1
ATOM 721 O O . LEU A 1 91 ? -7.257 -7.137 -0.623 1.00 94.44 91 LEU A O 1
ATOM 725 N N . GLN A 1 92 ? -5.525 -7.963 0.565 1.00 95.50 92 GLN A N 1
ATOM 726 C CA . GLN A 1 92 ? -6.309 -8.739 1.522 1.00 95.50 92 GLN A CA 1
ATOM 727 C C . GLN A 1 92 ? -5.845 -8.466 2.951 1.00 95.50 92 GLN A C 1
ATOM 729 O O . GLN A 1 92 ? -4.665 -8.241 3.210 1.00 95.50 92 GLN A O 1
ATOM 734 N N . MET A 1 93 ? -6.795 -8.505 3.875 1.00 95.88 93 MET A N 1
ATOM 735 C CA . MET A 1 93 ? -6.598 -8.380 5.311 1.00 95.88 93 MET A CA 1
ATOM 736 C C . MET A 1 93 ? -7.075 -9.656 6.001 1.00 95.88 93 MET A C 1
ATOM 738 O O . MET A 1 93 ? -8.100 -10.211 5.606 1.00 95.88 93 MET A O 1
ATOM 742 N N . ASP A 1 94 ? -6.342 -10.086 7.022 1.00 96.88 94 ASP A N 1
ATOM 743 C CA . ASP A 1 94 ? -6.639 -11.280 7.814 1.00 96.88 94 ASP A CA 1
ATOM 744 C C . ASP A 1 94 ? -6.500 -10.945 9.301 1.00 96.88 94 ASP A C 1
ATOM 746 O O . ASP A 1 94 ? -5.439 -10.509 9.757 1.00 96.88 94 ASP A O 1
ATOM 750 N N . PHE A 1 95 ? -7.588 -11.057 10.053 1.00 97.38 95 PHE A N 1
ATOM 751 C CA . PHE A 1 95 ? -7.603 -10.813 11.491 1.00 97.38 95 PHE A CA 1
ATOM 752 C C . PHE A 1 95 ? -7.304 -12.107 12.244 1.00 97.38 95 PHE A C 1
ATOM 754 O O . PHE A 1 95 ? -7.605 -13.202 11.783 1.00 97.38 95 PHE A O 1
ATOM 761 N N . HIS A 1 96 ? -6.697 -12.002 13.429 1.00 96.19 96 HIS A N 1
ATOM 762 C CA . HIS A 1 96 ? -6.481 -13.180 14.267 1.00 96.19 96 HIS A CA 1
ATOM 763 C C . HIS A 1 96 ? -7.810 -13.946 14.488 1.00 96.19 96 HIS A C 1
ATOM 765 O O . HIS A 1 96 ? -8.813 -13.305 14.835 1.00 96.19 96 HIS A O 1
ATOM 771 N N . PRO A 1 97 ? -7.839 -15.293 14.349 1.00 94.38 97 PRO A N 1
ATOM 772 C CA . PRO A 1 97 ? -6.709 -16.238 14.283 1.00 94.38 97 PRO A CA 1
ATOM 773 C C . PRO A 1 97 ? -5.933 -16.411 12.966 1.00 94.38 97 PRO A C 1
ATOM 775 O O . PRO A 1 97 ? -4.922 -17.109 12.998 1.00 94.38 97 PRO A O 1
ATOM 778 N N . GLY A 1 98 ? -6.321 -15.790 11.851 1.00 89.56 98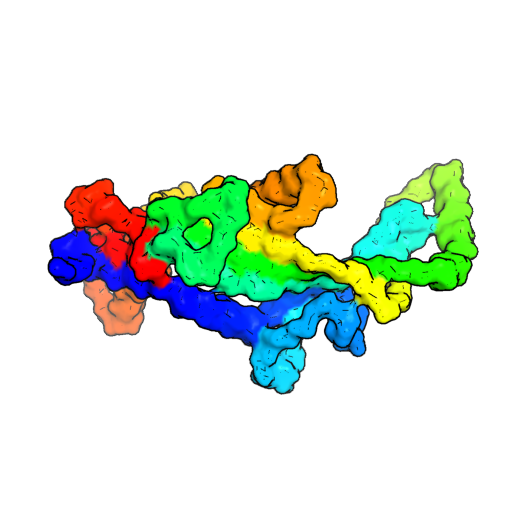 GLY A N 1
ATOM 779 C CA . GLY A 1 98 ? -5.617 -15.948 10.573 1.00 89.56 98 GLY A CA 1
ATOM 780 C C . GLY A 1 98 ? -6.180 -17.094 9.731 1.00 89.56 98 GLY A C 1
ATOM 781 O O . GLY A 1 98 ? -5.685 -18.221 9.792 1.00 89.56 98 GLY A O 1
ATOM 782 N N . ASN A 1 99 ? -7.240 -16.830 8.967 1.00 91.56 99 ASN A N 1
ATOM 783 C CA . ASN A 1 99 ? -7.965 -17.838 8.176 1.00 91.56 99 ASN A CA 1
ATOM 784 C C . ASN A 1 99 ? -8.192 -17.445 6.711 1.00 91.56 99 ASN A C 1
ATOM 786 O O . ASN A 1 99 ? -8.859 -18.189 5.987 1.00 91.56 99 ASN A O 1
ATOM 790 N N . VAL A 1 100 ? -7.691 -16.292 6.270 1.00 91.38 100 VAL A N 1
ATOM 791 C CA . VAL A 1 100 ? -7.825 -15.823 4.885 1.00 91.38 100 VAL A CA 1
ATOM 792 C C . VAL A 1 100 ? -6.625 -16.267 4.052 1.00 91.38 100 VAL A C 1
ATOM 794 O O . VAL A 1 100 ? -6.806 -16.754 2.934 1.00 91.38 100 VAL A O 1
ATOM 797 N N . PHE A 1 101 ? -5.408 -16.140 4.583 1.00 93.94 101 PHE A N 1
ATOM 798 C CA . PHE A 1 101 ? -4.181 -16.574 3.912 1.00 93.94 101 PHE A CA 1
ATOM 799 C C . PHE A 1 101 ? -3.112 -17.036 4.910 1.00 93.94 101 PHE A C 1
ATOM 801 O O . PHE A 1 101 ? -3.114 -16.667 6.079 1.00 93.94 101 PHE A O 1
ATOM 808 N N . ALA A 1 102 ? -2.171 -17.853 4.435 1.00 94.06 102 ALA A N 1
ATOM 809 C CA . ALA A 1 102 ? -1.017 -18.251 5.233 1.00 94.06 102 ALA A CA 1
ATOM 810 C C . ALA A 1 102 ? 0.062 -17.161 5.187 1.00 94.06 102 ALA A C 1
ATOM 812 O O . ALA A 1 102 ? 0.321 -16.582 4.131 1.00 94.06 102 ALA A O 1
ATOM 813 N N . LEU A 1 103 ? 0.691 -16.904 6.333 1.00 95.81 103 LEU A N 1
ATOM 814 C CA . LEU A 1 103 ? 1.882 -16.067 6.413 1.00 95.81 103 LEU A CA 1
ATOM 815 C C . LEU A 1 103 ? 3.123 -16.847 5.952 1.00 95.81 103 LEU A C 1
ATOM 817 O O . LEU A 1 103 ? 3.177 -18.069 6.141 1.00 95.81 103 LEU A O 1
ATOM 821 N N . PRO A 1 104 ? 4.117 -16.157 5.372 1.00 94.94 104 PRO A N 1
ATOM 822 C CA . PRO A 1 104 ? 5.394 -16.767 5.044 1.00 94.94 104 PRO A CA 1
ATOM 823 C C . PRO A 1 104 ? 6.133 -17.214 6.325 1.00 94.94 104 PRO A C 1
ATOM 825 O O . PRO A 1 104 ? 5.889 -16.652 7.404 1.00 94.94 104 PRO A O 1
ATOM 828 N N . PRO A 1 105 ? 7.009 -18.236 6.241 1.00 93.19 105 PRO A N 1
ATOM 829 C CA . PRO A 1 105 ? 7.705 -18.812 7.397 1.00 93.19 105 PRO A CA 1
ATOM 830 C C . PRO A 1 105 ? 8.422 -17.792 8.292 1.00 93.19 105 PRO A C 1
ATOM 832 O O . PRO A 1 105 ? 8.442 -17.954 9.512 1.00 93.19 105 PRO A O 1
ATOM 835 N N . GLU A 1 106 ? 8.963 -16.735 7.696 1.00 92.62 106 GLU A N 1
ATOM 836 C CA . GLU A 1 106 ? 9.715 -15.646 8.322 1.00 92.62 106 GLU A CA 1
ATOM 837 C C . GLU A 1 106 ? 8.852 -14.839 9.306 1.00 92.62 106 GLU A C 1
ATOM 839 O O . GLU A 1 106 ? 9.343 -14.363 10.331 1.00 92.62 106 GLU A O 1
ATOM 844 N N . LEU A 1 107 ? 7.541 -14.747 9.047 1.00 94.44 107 LEU A N 1
ATOM 845 C CA . LEU A 1 107 ? 6.566 -14.074 9.913 1.00 94.44 107 LEU A CA 1
ATOM 846 C C . LEU A 1 107 ? 5.861 -15.032 10.889 1.00 94.44 107 LEU A C 1
ATOM 848 O O . LEU A 1 107 ? 5.210 -14.576 11.833 1.00 94.44 107 LEU A O 1
ATOM 852 N N . GLY A 1 108 ? 5.999 -16.346 10.699 1.00 93.19 108 GLY A N 1
ATOM 853 C CA . GLY A 1 108 ? 5.394 -17.368 11.551 1.00 93.19 108 GLY A CA 1
ATOM 854 C C . GLY A 1 108 ? 3.860 -17.367 11.516 1.00 93.19 108 GLY A C 1
ATOM 855 O O . GLY A 1 108 ? 3.238 -17.131 10.487 1.00 93.19 108 GLY A O 1
ATOM 856 N N . THR A 1 109 ? 3.221 -17.674 12.646 1.00 94.31 109 THR A N 1
ATOM 857 C CA . THR A 1 109 ? 1.751 -17.655 12.779 1.00 94.31 109 THR A CA 1
ATOM 858 C C . THR A 1 109 ? 1.253 -16.298 13.259 1.00 94.31 109 THR A C 1
ATOM 860 O O . THR A 1 109 ? 1.889 -15.698 14.125 1.00 94.31 109 THR A O 1
ATOM 863 N N . LEU A 1 110 ? 0.074 -15.867 12.798 1.00 96.19 110 LEU A N 1
ATOM 864 C CA . LEU A 1 110 ? -0.512 -14.581 13.180 1.00 96.19 110 LEU A CA 1
ATOM 865 C C . LEU A 1 110 ? -0.766 -14.499 14.704 1.00 96.19 110 LEU A C 1
ATOM 867 O O . LEU A 1 110 ? -1.650 -15.200 15.212 1.00 96.19 110 LEU A O 1
ATOM 871 N N . PRO A 1 111 ? -0.036 -13.647 15.456 1.00 95.94 111 PRO A N 1
ATOM 872 C CA . PRO A 1 111 ? -0.176 -13.591 16.910 1.00 95.94 111 PRO A CA 1
ATOM 873 C C . PRO A 1 111 ? -1.550 -13.069 17.352 1.00 95.94 111 PRO A C 1
ATOM 875 O O . PRO A 1 111 ? -2.250 -12.393 16.598 1.00 95.94 111 PRO A O 1
ATOM 878 N N . ALA A 1 112 ? -1.932 -13.347 18.600 1.00 96.31 112 ALA A N 1
ATOM 879 C CA . ALA A 1 112 ? -3.157 -12.795 19.180 1.00 96.31 112 ALA A CA 1
ATOM 880 C C . ALA A 1 112 ? -3.136 -11.256 19.171 1.00 96.31 112 ALA A C 1
ATOM 882 O O . ALA A 1 112 ? -2.086 -10.646 19.383 1.00 96.31 112 ALA A O 1
ATOM 883 N N . GLN A 1 113 ? -4.301 -10.627 18.966 1.00 96.62 113 GLN A N 1
ATOM 884 C CA . GLN A 1 113 ? -4.447 -9.163 18.902 1.00 96.62 113 GLN A CA 1
ATOM 885 C C . GLN A 1 113 ? -3.649 -8.503 17.761 1.00 96.62 113 GLN A C 1
ATOM 887 O O . GLN A 1 113 ? -3.298 -7.320 17.837 1.00 96.62 113 GLN A O 1
ATOM 892 N N . ARG A 1 114 ? -3.344 -9.269 16.707 1.00 97.56 114 ARG A N 1
ATOM 893 C CA . ARG A 1 114 ? -2.681 -8.816 15.480 1.00 97.56 114 ARG A CA 1
ATOM 894 C C . ARG A 1 114 ? -3.537 -9.093 14.259 1.00 97.56 114 ARG A C 1
ATOM 896 O O . ARG A 1 114 ? -4.449 -9.916 14.284 1.00 97.56 114 ARG A O 1
ATOM 903 N N . PHE A 1 115 ? -3.207 -8.396 13.185 1.00 97.62 115 PHE A N 1
ATOM 904 C CA . PHE A 1 115 ? -3.735 -8.672 11.863 1.00 97.62 115 PHE A CA 1
ATOM 905 C C . PHE A 1 115 ? -2.628 -8.708 10.824 1.00 97.62 115 PHE A C 1
ATOM 907 O O . PHE A 1 115 ? -1.575 -8.099 11.007 1.00 97.62 115 PHE A O 1
ATOM 914 N N . ALA A 1 116 ? -2.885 -9.407 9.729 1.00 97.62 116 ALA A N 1
ATOM 915 C CA . ALA A 1 116 ? -2.013 -9.448 8.579 1.00 97.62 116 ALA A CA 1
ATOM 916 C C . ALA A 1 116 ? -2.616 -8.696 7.391 1.00 97.62 116 ALA A C 1
ATOM 918 O O . ALA A 1 116 ? -3.833 -8.627 7.212 1.00 97.62 116 ALA A O 1
ATOM 919 N N . LEU A 1 117 ? -1.737 -8.161 6.553 1.00 96.88 117 LEU A N 1
ATOM 920 C CA . LEU A 1 117 ? -2.038 -7.690 5.210 1.00 96.88 117 LEU A CA 1
ATOM 921 C C . LEU A 1 117 ? -1.234 -8.518 4.214 1.00 96.88 117 LEU A C 1
ATOM 923 O O . LEU A 1 117 ? -0.042 -8.728 4.423 1.00 96.88 117 LEU A O 1
ATOM 927 N N . ARG A 1 118 ? -1.879 -8.923 3.123 1.00 97.19 118 ARG A N 1
ATOM 928 C CA . ARG A 1 118 ? -1.248 -9.503 1.937 1.00 97.19 118 ARG A CA 1
ATOM 929 C C . ARG A 1 118 ? -1.519 -8.596 0.750 1.00 97.19 118 ARG A C 1
ATOM 931 O O . ARG A 1 118 ? -2.653 -8.165 0.543 1.00 97.19 118 ARG A O 1
ATOM 938 N N . MET A 1 119 ? -0.486 -8.322 -0.032 1.00 95.56 119 MET A N 1
ATOM 939 C CA . MET A 1 119 ? -0.575 -7.520 -1.246 1.00 95.56 119 MET A CA 1
ATOM 940 C C . MET A 1 119 ? 0.307 -8.129 -2.328 1.00 95.56 119 MET A C 1
ATOM 942 O O . MET A 1 119 ? 1.470 -8.420 -2.069 1.00 95.56 119 MET A O 1
ATOM 946 N N . ARG A 1 120 ? -0.196 -8.256 -3.558 1.00 96.19 120 ARG A N 1
ATOM 947 C CA . ARG A 1 120 ? 0.616 -8.680 -4.705 1.00 96.19 120 ARG A CA 1
ATOM 948 C C . ARG A 1 120 ? 0.980 -7.484 -5.583 1.00 96.19 120 ARG A C 1
ATOM 950 O O . ARG A 1 120 ? 0.118 -6.887 -6.218 1.00 96.19 120 ARG A O 1
ATOM 957 N N . GLY A 1 121 ? 2.257 -7.129 -5.657 1.00 95.56 121 GLY A N 1
ATOM 958 C CA . GLY A 1 121 ? 2.754 -6.050 -6.515 1.00 95.56 121 GLY A CA 1
ATOM 959 C C . GLY A 1 121 ? 3.389 -6.598 -7.788 1.00 95.56 121 GLY A C 1
ATOM 960 O O . GLY A 1 121 ? 4.295 -7.417 -7.703 1.00 95.56 121 GLY A O 1
ATOM 961 N N . CYS A 1 122 ? 2.952 -6.142 -8.958 1.00 97.06 122 CYS A N 1
ATOM 962 C CA . CYS A 1 122 ? 3.559 -6.470 -10.246 1.00 97.06 122 CYS A CA 1
ATOM 963 C C . CYS A 1 122 ? 4.273 -5.248 -10.819 1.00 97.06 122 CYS A C 1
ATOM 965 O O . CYS A 1 122 ? 3.678 -4.177 -10.929 1.00 97.06 122 CYS A O 1
ATOM 967 N N . PHE A 1 123 ? 5.534 -5.411 -11.202 1.00 96.44 123 PHE A N 1
ATOM 968 C CA . PHE A 1 123 ? 6.330 -4.375 -11.845 1.00 96.44 123 PHE A CA 1
ATOM 969 C C . PHE A 1 123 ? 6.726 -4.821 -13.248 1.00 96.44 123 PHE A C 1
ATOM 971 O O . PHE A 1 123 ? 7.076 -5.981 -13.465 1.00 96.44 123 PHE A O 1
ATOM 978 N N . GLY A 1 124 ? 6.673 -3.886 -14.191 1.00 96.81 124 GLY A N 1
ATOM 979 C CA . GLY A 1 124 ? 7.084 -4.088 -15.570 1.00 96.81 124 GLY A CA 1
ATOM 980 C C . GLY A 1 124 ? 7.985 -2.966 -16.036 1.00 96.81 124 GLY A C 1
ATOM 981 O O . GLY A 1 124 ? 7.656 -1.798 -15.841 1.00 96.81 124 GLY A O 1
ATOM 982 N N . LEU A 1 125 ? 9.085 -3.319 -16.691 1.00 96.62 125 LEU A N 1
ATOM 983 C CA . LEU A 1 125 ? 9.992 -2.365 -17.321 1.00 96.62 125 LEU A CA 1
ATOM 984 C C . LEU A 1 125 ? 10.205 -2.729 -18.786 1.00 96.62 125 LEU A C 1
ATOM 986 O O . LEU A 1 125 ? 10.360 -3.902 -19.133 1.00 96.62 125 LEU A O 1
ATOM 990 N N . ASP A 1 126 ? 10.195 -1.714 -19.641 1.00 93.94 126 ASP A N 1
ATOM 991 C CA . ASP A 1 126 ? 10.531 -1.870 -21.045 1.00 93.94 126 ASP A CA 1
ATOM 992 C C . ASP A 1 126 ? 12.017 -2.203 -21.206 1.00 93.94 126 ASP A C 1
ATOM 994 O O . ASP A 1 126 ? 12.889 -1.597 -20.579 1.00 93.94 126 ASP A O 1
ATOM 998 N N . CYS A 1 127 ? 12.297 -3.164 -22.080 1.00 90.88 127 CYS A N 1
ATOM 999 C CA . CYS A 1 127 ? 13.644 -3.539 -22.474 1.00 90.88 127 CYS A CA 1
ATOM 1000 C C . CYS A 1 127 ? 13.755 -3.337 -23.989 1.00 90.88 127 CYS A C 1
ATOM 1002 O O . CYS A 1 127 ? 13.304 -4.196 -24.757 1.00 90.88 127 CYS A O 1
ATOM 1004 N N . PRO A 1 128 ? 14.304 -2.191 -24.439 1.00 90.19 128 PRO A N 1
ATOM 1005 C CA . PRO A 1 128 ? 14.404 -1.888 -25.855 1.00 90.19 128 PRO A CA 1
ATOM 1006 C C . PRO A 1 128 ? 15.177 -2.976 -26.597 1.00 90.19 128 PRO A C 1
ATOM 1008 O O . PRO A 1 128 ? 16.251 -3.397 -26.175 1.00 90.19 128 PRO A O 1
ATOM 1011 N N . SER A 1 129 ? 14.652 -3.414 -27.740 1.00 89.94 129 SER A N 1
ATOM 1012 C CA . SER A 1 129 ? 15.346 -4.382 -28.589 1.00 89.94 129 SER A CA 1
ATOM 1013 C C . SER A 1 129 ? 16.673 -3.822 -29.109 1.00 89.94 129 SER A C 1
ATOM 1015 O O . SER A 1 129 ? 16.751 -2.644 -29.464 1.00 89.94 129 SER A O 1
ATOM 1017 N N . GLU A 1 130 ? 17.653 -4.699 -29.311 1.00 90.56 130 GLU A N 1
ATOM 1018 C CA . GLU A 1 130 ? 18.964 -4.378 -29.893 1.00 90.56 130 GLU A CA 1
ATOM 1019 C C . GLU A 1 130 ? 18.898 -3.565 -31.198 1.00 90.56 130 GLU A C 1
ATOM 1021 O O . GLU A 1 130 ? 19.763 -2.732 -31.451 1.00 90.56 130 GLU A O 1
ATOM 1026 N N . SER A 1 131 ? 17.877 -3.767 -32.042 1.00 90.06 131 SER A N 1
ATOM 1027 C CA . SER A 1 131 ? 17.686 -2.954 -33.253 1.00 90.06 131 SER A CA 1
ATOM 1028 C C . SER A 1 131 ? 17.418 -1.487 -32.925 1.00 90.06 131 SER A C 1
ATOM 1030 O O . SER A 1 131 ? 18.149 -0.627 -33.399 1.00 90.06 131 SER A O 1
ATOM 1032 N N . HIS A 1 132 ? 16.450 -1.199 -32.051 1.00 89.50 132 HIS A N 1
ATOM 1033 C CA . HIS A 1 132 ? 16.144 0.169 -31.625 1.00 89.50 132 HIS A CA 1
ATOM 1034 C C . HIS A 1 132 ? 17.332 0.852 -30.939 1.00 89.50 132 HIS A C 1
ATOM 1036 O O . HIS A 1 132 ? 17.546 2.048 -31.136 1.00 89.50 132 HIS A O 1
ATOM 1042 N N . ILE A 1 133 ? 18.118 0.103 -30.156 1.00 91.00 133 ILE A N 1
ATOM 1043 C CA . ILE A 1 133 ? 19.347 0.624 -29.546 1.00 91.00 133 ILE A CA 1
ATOM 1044 C C . ILE A 1 133 ? 20.345 1.016 -30.640 1.00 91.00 133 ILE A C 1
ATOM 1046 O O . ILE A 1 133 ? 20.841 2.141 -30.634 1.00 91.00 133 ILE A O 1
ATOM 1050 N N . ARG A 1 134 ? 20.607 0.135 -31.614 1.00 93.31 134 ARG A N 1
ATOM 1051 C CA . ARG A 1 134 ? 21.507 0.441 -32.739 1.00 93.31 134 ARG A CA 1
ATOM 1052 C C . ARG A 1 134 ? 21.034 1.631 -33.570 1.00 93.31 134 ARG A C 1
ATOM 1054 O O . ARG A 1 134 ? 21.867 2.420 -33.999 1.00 93.31 134 ARG A O 1
ATOM 1061 N N . ASP A 1 135 ? 19.728 1.779 -33.764 1.00 92.19 135 ASP A N 1
ATOM 1062 C CA . ASP A 1 135 ? 19.160 2.867 -34.562 1.00 92.19 135 ASP A CA 1
ATOM 1063 C C . ASP A 1 135 ? 19.317 4.235 -33.875 1.00 92.19 135 ASP A C 1
ATOM 1065 O O . ASP A 1 135 ? 19.553 5.247 -34.541 1.00 92.19 135 ASP A O 1
ATOM 1069 N N . ILE A 1 136 ? 19.213 4.290 -32.540 1.00 91.06 136 ILE A N 1
ATOM 1070 C CA . ILE A 1 136 ? 19.354 5.546 -31.788 1.00 91.06 136 ILE A CA 1
ATOM 1071 C C . ILE A 1 136 ? 20.808 5.878 -31.435 1.00 91.06 136 ILE A C 1
ATOM 1073 O O . ILE A 1 136 ? 21.137 7.055 -31.272 1.00 91.06 136 ILE A O 1
ATOM 1077 N N . LEU A 1 137 ? 21.681 4.871 -31.342 1.00 93.06 137 LEU A N 1
ATOM 1078 C CA . LEU A 1 137 ? 23.059 5.014 -30.872 1.00 93.06 137 LEU A CA 1
ATOM 1079 C C . LEU A 1 137 ? 23.849 6.130 -31.588 1.00 93.06 137 LEU A C 1
ATOM 1081 O O . LEU A 1 137 ? 24.405 6.969 -30.878 1.00 93.06 137 LEU A O 1
ATOM 1085 N N . PRO A 1 138 ? 23.819 6.275 -32.932 1.00 94.31 138 PRO A N 1
ATOM 1086 C CA . PRO A 1 138 ? 24.545 7.355 -33.609 1.00 94.31 138 PRO A CA 1
ATOM 1087 C C . PRO A 1 138 ? 24.126 8.763 -33.153 1.00 94.31 138 PRO A C 1
ATOM 1089 O O . PRO A 1 138 ? 24.940 9.690 -33.095 1.00 94.31 138 PRO A O 1
ATOM 1092 N N . ARG A 1 139 ? 22.843 8.945 -32.799 1.00 90.94 139 ARG A N 1
ATOM 1093 C CA . ARG A 1 139 ? 22.324 10.225 -32.287 1.00 90.94 139 ARG A CA 1
ATOM 1094 C C . ARG A 1 139 ? 22.833 10.500 -30.876 1.00 90.94 139 ARG A C 1
ATOM 1096 O O . ARG A 1 139 ? 23.194 11.638 -30.583 1.00 90.94 139 ARG A O 1
ATOM 1103 N N . VAL A 1 140 ? 22.883 9.468 -30.034 1.00 90.69 140 VAL A N 1
ATOM 1104 C CA . VAL A 1 140 ? 23.418 9.552 -28.667 1.00 90.69 140 VAL A CA 1
ATOM 1105 C C . VAL A 1 140 ? 24.912 9.874 -28.694 1.00 90.69 140 VAL A C 1
ATOM 1107 O O . VAL A 1 140 ? 25.352 10.764 -27.972 1.00 90.69 140 VAL A O 1
ATOM 1110 N N . GLU A 1 141 ? 25.685 9.215 -29.561 1.00 92.31 141 GLU A N 1
ATOM 1111 C CA . GLU A 1 141 ? 27.123 9.465 -29.734 1.00 92.31 141 GLU A CA 1
ATOM 1112 C C . GLU A 1 141 ? 27.397 10.906 -30.178 1.00 92.31 141 GLU A C 1
ATOM 1114 O O . GLU A 1 141 ? 28.231 11.597 -29.590 1.00 92.31 141 GLU A O 1
ATOM 1119 N N . THR A 1 142 ? 26.637 11.395 -31.161 1.00 91.56 142 THR A N 1
ATOM 1120 C CA . THR A 1 142 ? 26.749 12.780 -31.642 1.00 91.56 142 THR A CA 1
ATOM 1121 C C . THR A 1 142 ? 26.407 13.788 -30.540 1.00 91.56 142 THR A C 1
ATOM 1123 O O . THR A 1 142 ? 27.128 14.771 -30.354 1.00 91.56 142 THR A O 1
ATOM 1126 N N . ALA A 1 143 ? 25.342 13.539 -29.769 1.00 88.69 143 ALA A N 1
ATOM 1127 C CA . ALA A 1 143 ? 24.984 14.371 -28.622 1.00 88.69 143 ALA A CA 1
ATOM 1128 C C . ALA A 1 143 ? 26.083 14.360 -27.542 1.00 88.69 143 ALA A C 1
ATOM 1130 O O . ALA A 1 143 ? 26.424 15.411 -27.001 1.00 88.69 143 ALA A O 1
ATOM 1131 N N . GLY A 1 144 ? 26.690 13.197 -27.287 1.00 88.06 144 GLY A N 1
ATOM 1132 C CA . GLY A 1 144 ? 27.786 13.035 -26.332 1.00 88.06 144 GLY A CA 1
ATOM 1133 C C . GLY A 1 144 ? 29.048 13.802 -26.718 1.00 88.06 144 GLY A C 1
ATOM 1134 O O . GLY A 1 144 ? 29.667 14.429 -25.859 1.00 88.06 144 GLY A O 1
ATOM 1135 N N . LEU A 1 145 ? 29.411 13.817 -28.005 1.00 89.06 145 LEU A N 1
ATOM 1136 C CA . LEU A 1 145 ? 30.530 14.628 -28.502 1.00 89.06 145 LEU A CA 1
ATOM 1137 C C . LEU A 1 145 ? 30.265 16.126 -28.313 1.00 89.06 145 LEU A C 1
ATOM 1139 O O . LEU A 1 145 ? 31.116 16.832 -27.775 1.00 89.06 145 LEU A O 1
ATOM 1143 N N . ALA A 1 146 ? 29.068 16.592 -28.677 1.00 84.75 146 ALA A N 1
ATOM 1144 C CA . ALA A 1 146 ? 28.680 17.990 -28.503 1.00 84.75 146 ALA A CA 1
ATOM 1145 C C . ALA A 1 146 ? 28.641 18.412 -27.023 1.00 84.75 146 ALA A C 1
ATOM 1147 O O . ALA A 1 146 ? 28.967 19.551 -26.690 1.00 84.75 146 ALA A O 1
ATOM 1148 N N . GLN A 1 147 ? 28.243 17.510 -26.120 1.00 81.31 147 GLN A N 1
ATOM 1149 C CA . GLN A 1 147 ? 28.267 17.765 -24.681 1.00 81.31 147 GLN A CA 1
ATOM 1150 C C . GLN A 1 147 ? 29.704 17.862 -24.153 1.00 81.31 147 GLN A C 1
ATOM 1152 O O . GLN A 1 147 ? 30.029 18.822 -23.456 1.00 81.31 147 GLN A O 1
ATOM 1157 N N . ARG A 1 148 ? 30.582 16.928 -24.537 1.00 80.31 148 ARG A N 1
ATOM 1158 C CA . ARG A 1 148 ? 32.000 16.953 -24.147 1.00 80.31 148 ARG A CA 1
ATOM 1159 C C . ARG A 1 148 ? 32.720 18.204 -24.626 1.00 80.31 148 ARG A C 1
ATOM 1161 O O . ARG A 1 148 ? 33.529 18.750 -23.888 1.00 80.31 148 ARG A O 1
ATOM 1168 N N . GLU A 1 149 ? 32.431 18.674 -25.835 1.00 76.94 149 GLU A N 1
ATOM 1169 C CA . GLU A 1 149 ? 33.005 19.918 -26.353 1.00 76.94 149 GLU A CA 1
ATOM 1170 C C . GLU A 1 149 ? 32.586 21.129 -25.500 1.00 76.94 149 GLU A C 1
ATOM 1172 O O . GLU A 1 149 ? 33.424 21.960 -25.152 1.00 76.94 149 GLU A O 1
ATOM 1177 N N . LYS A 1 150 ? 31.316 21.193 -25.074 1.00 74.19 150 LYS A N 1
ATOM 1178 C CA . LYS A 1 150 ? 30.817 22.242 -24.166 1.00 74.19 150 LYS A CA 1
ATOM 1179 C C . LYS A 1 150 ? 31.462 22.179 -22.781 1.00 74.19 150 LYS A C 1
ATOM 1181 O O . LYS A 1 150 ? 31.826 23.221 -22.238 1.00 74.19 150 LYS A O 1
ATOM 1186 N N . GLU A 1 151 ? 31.620 20.976 -22.231 1.00 75.00 151 GLU A N 1
ATOM 1187 C CA . GLU A 1 151 ? 32.293 20.745 -20.947 1.00 75.00 151 GLU A CA 1
ATOM 1188 C C . GLU A 1 151 ? 33.782 21.120 -21.021 1.00 75.00 151 GLU A C 1
ATOM 1190 O O . GLU A 1 151 ? 34.287 21.817 -20.142 1.00 75.00 151 GLU A O 1
ATOM 1195 N N . PHE A 1 152 ? 34.470 20.739 -22.102 1.00 70.06 152 PHE A N 1
ATOM 1196 C CA . PHE A 1 152 ? 35.875 21.074 -22.348 1.00 70.06 152 PHE A CA 1
ATOM 1197 C C . PHE A 1 152 ? 36.104 22.583 -22.508 1.00 70.06 152 PHE A C 1
ATOM 1199 O O . PHE A 1 152 ? 37.088 23.120 -22.005 1.00 70.06 152 PHE A O 1
ATOM 1206 N N . LEU A 1 153 ? 35.175 23.289 -23.156 1.00 70.88 153 LEU A N 1
ATOM 1207 C CA . LEU A 1 153 ? 35.213 24.746 -23.313 1.00 70.88 153 LEU A CA 1
ATOM 1208 C C . LEU A 1 153 ? 34.839 25.515 -22.030 1.00 70.88 153 LEU A C 1
ATOM 1210 O O . LEU A 1 153 ? 34.772 26.744 -22.061 1.00 70.88 153 LEU A O 1
ATOM 1214 N N . GLY A 1 154 ? 34.581 24.830 -20.907 1.00 53.03 154 GLY A N 1
ATOM 1215 C CA . GLY A 1 154 ? 34.226 25.465 -19.634 1.00 53.03 154 GLY A CA 1
ATOM 1216 C C . GLY A 1 154 ? 32.890 26.214 -19.669 1.00 53.03 154 GLY A C 1
ATOM 1217 O O . GLY A 1 154 ? 32.591 27.005 -18.774 1.00 53.03 154 GLY A O 1
ATOM 1218 N N . LEU A 1 155 ? 32.068 25.972 -20.693 1.00 57.59 155 LEU A N 1
ATOM 1219 C CA . LEU A 1 155 ? 30.732 26.537 -20.826 1.00 57.59 155 LEU A CA 1
ATOM 1220 C C . LEU A 1 155 ? 29.779 25.707 -19.963 1.00 57.59 155 LEU A C 1
ATOM 1222 O O . LEU A 1 155 ? 28.970 24.934 -20.472 1.00 57.59 155 LEU A O 1
ATOM 1226 N N . ALA A 1 156 ? 29.881 25.854 -18.639 1.00 47.66 156 ALA A N 1
ATOM 1227 C CA . ALA A 1 156 ? 28.898 25.317 -17.708 1.00 47.66 156 ALA A CA 1
ATOM 1228 C C . ALA A 1 156 ? 27.555 26.013 -17.967 1.00 47.66 156 ALA A C 1
ATOM 1230 O O . ALA A 1 156 ? 27.265 27.091 -17.445 1.00 47.66 156 ALA A O 1
ATOM 1231 N N . THR A 1 157 ? 26.731 25.419 -18.826 1.00 51.22 157 THR A N 1
ATOM 1232 C CA . THR A 1 157 ? 25.354 25.855 -19.006 1.00 51.22 157 THR A CA 1
ATOM 1233 C C . THR A 1 157 ? 24.580 25.476 -17.754 1.00 51.22 157 THR A C 1
ATOM 1235 O O . THR A 1 157 ? 24.061 24.368 -17.652 1.00 51.22 157 THR A O 1
ATOM 1238 N N . PHE A 1 158 ? 24.467 26.412 -16.809 1.00 43.44 158 PHE A N 1
ATOM 1239 C CA . PHE A 1 158 ? 23.271 26.487 -15.978 1.00 43.44 158 PHE A CA 1
ATOM 1240 C C . PHE A 1 158 ? 22.092 26.485 -16.950 1.00 43.44 158 PHE A C 1
ATOM 1242 O O . PHE A 1 158 ? 22.009 27.363 -17.814 1.00 43.44 158 PHE A O 1
ATOM 1249 N N . ALA A 1 159 ? 21.270 25.437 -16.898 1.00 46.41 159 ALA A N 1
ATOM 1250 C CA . ALA A 1 159 ? 20.124 25.283 -17.776 1.00 46.41 159 ALA A CA 1
ATOM 1251 C C . ALA A 1 159 ? 19.300 26.577 -17.732 1.00 46.41 159 ALA A C 1
ATOM 1253 O O . ALA A 1 159 ? 18.714 26.916 -16.707 1.00 46.41 159 ALA A O 1
ATOM 1254 N N . LYS A 1 160 ? 19.303 27.333 -18.837 1.00 43.81 160 LYS A N 1
ATOM 1255 C CA . LYS A 1 160 ? 18.320 28.396 -19.043 1.00 43.81 160 LYS A CA 1
ATOM 1256 C C . LYS A 1 160 ? 16.946 27.749 -18.909 1.00 43.81 160 LYS A C 1
ATOM 1258 O O . LYS A 1 160 ? 16.713 26.725 -19.547 1.00 43.81 160 LYS A O 1
ATOM 1263 N N . GLU A 1 161 ? 16.063 28.361 -18.122 1.00 45.22 161 GLU A N 1
ATOM 1264 C CA . GLU A 1 161 ? 14.620 28.108 -18.139 1.00 45.22 161 GLU A CA 1
ATOM 1265 C C . GLU A 1 161 ? 14.119 28.188 -19.586 1.00 45.22 161 GLU A C 1
ATOM 1267 O O . GLU A 1 161 ? 13.872 29.253 -20.149 1.00 45.22 161 GLU A O 1
ATOM 1272 N N . GLY A 1 162 ? 14.063 27.038 -20.235 1.00 45.59 162 GLY A N 1
ATOM 1273 C CA . GLY A 1 162 ? 13.721 26.884 -21.631 1.00 45.59 162 GLY A CA 1
ATOM 1274 C C . GLY A 1 162 ? 13.484 25.406 -21.840 1.00 45.59 162 GLY A C 1
ATOM 1275 O O . GLY A 1 162 ? 14.425 24.634 -21.721 1.00 45.59 162 GLY A O 1
ATOM 1276 N N . ARG A 1 163 ? 12.206 25.056 -22.041 1.00 47.41 163 ARG A N 1
ATOM 1277 C CA . ARG A 1 163 ? 11.649 23.736 -22.390 1.00 47.41 163 ARG A CA 1
ATOM 1278 C C . ARG A 1 163 ? 12.649 22.583 -22.226 1.00 47.41 163 ARG A C 1
ATOM 1280 O O . ARG A 1 163 ? 13.508 22.389 -23.086 1.00 47.41 163 ARG A O 1
ATOM 1287 N N . THR A 1 164 ? 12.518 21.818 -21.140 1.00 54.41 164 THR A N 1
ATOM 1288 C CA . THR A 1 164 ? 13.212 20.532 -21.006 1.00 54.41 164 THR A CA 1
ATOM 1289 C C . THR A 1 164 ? 13.004 19.748 -22.302 1.00 54.41 164 THR A C 1
ATOM 1291 O O . THR A 1 164 ? 11.852 19.605 -22.714 1.00 54.41 164 THR A O 1
ATOM 1294 N N . PRO A 1 165 ? 14.078 19.336 -23.000 1.00 62.16 165 PRO A N 1
ATOM 1295 C CA . PRO A 1 165 ? 13.930 18.627 -24.260 1.00 62.16 165 PRO A CA 1
ATOM 1296 C C . PRO A 1 165 ? 13.060 17.390 -24.039 1.00 62.16 165 PRO A C 1
ATOM 1298 O O . PRO A 1 165 ? 13.282 16.659 -23.072 1.00 62.16 165 PRO A O 1
ATOM 1301 N N . ASP A 1 166 ? 12.065 17.198 -24.910 1.00 78.56 166 ASP A N 1
ATOM 1302 C CA . ASP A 1 166 ? 11.110 16.097 -24.790 1.00 78.56 166 ASP A CA 1
ATOM 1303 C C . ASP A 1 166 ? 11.874 14.770 -24.700 1.00 78.56 166 ASP A C 1
ATOM 1305 O O . ASP A 1 166 ? 12.725 14.465 -25.545 1.00 78.56 166 ASP A O 1
ATOM 1309 N N . THR A 1 167 ? 11.601 13.996 -23.647 1.00 83.69 167 THR A N 1
ATOM 1310 C CA . THR A 1 167 ? 12.228 12.692 -23.439 1.00 83.69 167 THR A CA 1
ATOM 1311 C C . THR A 1 167 ? 11.895 11.782 -24.612 1.00 83.69 167 THR A C 1
ATOM 1313 O O . THR A 1 167 ? 10.726 11.537 -24.911 1.00 83.69 167 THR A O 1
ATOM 1316 N N . ILE A 1 168 ? 12.923 11.255 -25.273 1.00 86.56 168 ILE A N 1
ATOM 1317 C CA . ILE A 1 168 ? 12.732 10.259 -26.320 1.00 86.56 168 ILE A CA 1
ATOM 1318 C C . ILE A 1 168 ? 12.468 8.926 -25.635 1.00 86.56 168 ILE A C 1
ATOM 1320 O O . ILE A 1 168 ? 13.345 8.357 -24.984 1.00 86.56 168 ILE A O 1
ATOM 1324 N N . VAL A 1 169 ? 11.241 8.442 -25.780 1.00 88.25 169 VAL A N 1
ATOM 1325 C CA . VAL A 1 169 ? 10.804 7.166 -25.220 1.00 88.25 169 VAL A CA 1
ATOM 1326 C C . VAL A 1 169 ? 10.920 6.086 -26.286 1.00 88.25 169 VAL A C 1
ATOM 1328 O O . VAL A 1 169 ? 10.516 6.293 -27.432 1.00 88.25 169 VAL A O 1
ATOM 1331 N N . PHE A 1 170 ? 11.482 4.938 -25.918 1.00 84.94 170 PHE A N 1
ATOM 1332 C CA . PHE A 1 170 ? 11.565 3.801 -26.830 1.00 84.94 170 PHE A CA 1
ATOM 1333 C C . PHE A 1 170 ? 10.168 3.232 -27.131 1.00 84.94 170 PHE A C 1
ATOM 1335 O O . PHE A 1 170 ? 9.303 3.215 -26.251 1.00 84.94 170 PHE A O 1
ATOM 1342 N N . PRO A 1 171 ? 9.917 2.767 -28.367 1.00 83.38 171 PRO A N 1
ATOM 1343 C CA . PRO A 1 171 ? 8.670 2.088 -28.688 1.00 83.38 171 PRO A CA 1
ATOM 1344 C C . PRO A 1 171 ? 8.629 0.732 -27.974 1.00 83.38 171 PRO A C 1
ATOM 1346 O O . PRO A 1 171 ? 9.357 -0.199 -28.327 1.00 83.38 171 PRO A O 1
ATOM 1349 N N . THR A 1 172 ? 7.763 0.624 -26.971 1.00 85.38 172 THR A N 1
ATOM 1350 C CA . THR A 1 172 ? 7.613 -0.590 -26.168 1.00 85.38 172 THR A CA 1
ATOM 1351 C C . THR A 1 172 ? 6.857 -1.652 -26.950 1.00 85.38 172 THR A C 1
ATOM 1353 O O . THR A 1 172 ? 5.718 -1.443 -27.360 1.00 85.38 172 THR A O 1
ATOM 1356 N N . GLN A 1 173 ? 7.486 -2.813 -27.138 1.00 84.88 173 GLN A N 1
ATOM 1357 C CA . GLN A 1 173 ? 6.829 -3.984 -27.730 1.00 84.88 173 GLN A CA 1
ATOM 1358 C C . GLN A 1 173 ? 6.230 -4.893 -26.654 1.00 84.88 173 GLN A C 1
ATOM 1360 O O . GLN A 1 173 ? 5.167 -5.476 -26.850 1.00 84.88 173 GLN A O 1
ATOM 1365 N N . LYS A 1 174 ? 6.928 -5.033 -25.521 1.00 88.00 174 LYS A N 1
ATOM 1366 C CA . LYS A 1 174 ? 6.522 -5.862 -24.386 1.00 88.00 174 LYS A CA 1
ATOM 1367 C C . LYS A 1 174 ? 7.266 -5.414 -23.129 1.00 88.00 174 LYS A C 1
ATOM 1369 O O . LYS A 1 174 ? 8.452 -5.109 -23.199 1.00 88.00 174 LYS A O 1
ATOM 1374 N N . LEU A 1 175 ? 6.591 -5.451 -21.984 1.00 94.19 175 LEU A N 1
ATOM 1375 C CA . LEU A 1 175 ? 7.228 -5.286 -20.681 1.00 94.19 175 LEU A CA 1
ATOM 1376 C C . LEU A 1 175 ? 7.856 -6.594 -20.179 1.00 94.19 175 LEU A C 1
ATOM 1378 O O . LEU A 1 175 ? 7.275 -7.679 -20.300 1.00 94.19 175 LEU A O 1
ATOM 1382 N N . LEU A 1 176 ? 9.030 -6.484 -19.558 1.00 95.75 176 LEU A N 1
ATOM 1383 C CA . LEU A 1 176 ? 9.562 -7.534 -18.697 1.00 95.75 176 LEU A CA 1
ATOM 1384 C C . LEU A 1 176 ? 8.894 -7.407 -17.331 1.00 95.75 176 LEU A C 1
ATOM 1386 O O . LEU A 1 176 ? 9.211 -6.499 -16.566 1.00 95.75 176 LEU A O 1
ATOM 1390 N N . CYS A 1 177 ? 7.943 -8.298 -17.068 1.00 96.12 177 CYS A N 1
ATOM 1391 C CA . CYS A 1 177 ? 7.103 -8.265 -15.879 1.00 96.12 177 CYS A CA 1
ATOM 1392 C C . CYS A 1 177 ? 7.525 -9.309 -14.849 1.00 96.12 177 CYS A C 1
ATOM 1394 O O . CYS A 1 177 ? 7.792 -10.459 -15.199 1.00 96.12 177 CYS A O 1
ATOM 1396 N N . PHE A 1 178 ? 7.485 -8.925 -13.578 1.00 94.75 178 PHE A N 1
ATOM 1397 C CA . PHE A 1 178 ? 7.532 -9.842 -12.443 1.00 94.75 178 PHE A CA 1
ATOM 1398 C C . PHE A 1 178 ? 6.543 -9.385 -11.369 1.00 94.75 178 PHE A C 1
ATOM 1400 O O . PHE A 1 178 ? 6.173 -8.211 -11.316 1.00 94.75 178 PHE A O 1
ATOM 1407 N N . CYS A 1 179 ? 6.101 -10.311 -10.522 1.00 95.94 179 CYS A N 1
ATOM 1408 C CA . CYS A 1 179 ? 5.220 -10.007 -9.402 1.00 95.94 179 CYS A CA 1
ATOM 1409 C C . CYS A 1 179 ? 5.797 -10.579 -8.114 1.00 95.94 179 CYS A C 1
ATOM 1411 O O . CYS A 1 179 ? 6.299 -11.698 -8.123 1.00 95.94 179 CYS A O 1
ATOM 1413 N N . LEU A 1 180 ? 5.669 -9.822 -7.031 1.00 95.31 180 LEU A N 1
ATOM 1414 C CA . LEU A 1 180 ? 6.074 -10.211 -5.686 1.00 95.31 180 LEU A CA 1
ATOM 1415 C C . LEU A 1 180 ? 4.872 -10.129 -4.749 1.00 95.31 180 LEU A C 1
ATOM 1417 O O . LEU A 1 180 ? 3.960 -9.319 -4.957 1.00 95.31 180 LEU A O 1
ATOM 1421 N N . GLU A 1 181 ? 4.885 -10.952 -3.710 1.00 96.06 181 GLU A N 1
ATOM 1422 C CA . GLU A 1 181 ? 3.922 -10.868 -2.618 1.00 96.06 181 GLU A CA 1
ATOM 1423 C C . GLU A 1 181 ? 4.565 -10.193 -1.415 1.00 96.06 181 GLU A C 1
ATOM 1425 O O . GLU A 1 181 ? 5.678 -10.523 -1.023 1.00 96.06 181 GLU A O 1
ATOM 1430 N N . LEU A 1 182 ? 3.850 -9.238 -0.836 1.00 95.62 182 LEU A N 1
ATOM 1431 C CA . LEU A 1 182 ? 4.245 -8.526 0.362 1.00 95.62 182 LEU A CA 1
ATOM 1432 C C . LEU A 1 182 ? 3.273 -8.879 1.477 1.00 95.62 182 LEU A C 1
ATOM 1434 O O . LEU A 1 182 ? 2.054 -8.742 1.320 1.00 95.62 182 LEU A O 1
ATOM 1438 N N . PHE A 1 183 ? 3.832 -9.273 2.612 1.00 97.62 183 PHE A N 1
ATOM 1439 C CA . PHE A 1 183 ? 3.105 -9.567 3.833 1.00 97.62 183 PHE A CA 1
ATOM 1440 C C . PHE A 1 183 ? 3.505 -8.581 4.920 1.00 97.62 183 PHE A C 1
ATOM 1442 O O . PHE A 1 183 ? 4.677 -8.263 5.094 1.00 97.62 183 PHE A O 1
ATOM 1449 N N . ALA A 1 184 ? 2.526 -8.089 5.670 1.00 97.44 184 ALA A N 1
ATOM 1450 C CA . ALA A 1 184 ? 2.768 -7.230 6.818 1.00 97.44 184 ALA A CA 1
ATOM 1451 C C . ALA A 1 184 ? 1.937 -7.700 8.008 1.00 97.44 184 ALA A C 1
ATOM 1453 O O . ALA A 1 184 ? 0.742 -7.938 7.861 1.00 97.44 184 ALA A O 1
ATOM 1454 N N . VAL A 1 185 ? 2.553 -7.788 9.185 1.00 98.06 185 VAL A N 1
ATOM 1455 C CA . VAL A 1 185 ? 1.866 -8.044 10.458 1.00 98.06 185 VAL A CA 1
ATOM 1456 C C . VAL A 1 185 ? 1.772 -6.733 11.217 1.00 98.06 185 VAL A C 1
ATOM 1458 O O . VAL A 1 185 ? 2.774 -6.038 11.410 1.00 98.06 185 VAL A O 1
ATOM 1461 N N . LEU A 1 186 ? 0.560 -6.382 11.628 1.00 97.75 186 LEU A N 1
ATOM 1462 C CA . LEU A 1 186 ? 0.234 -5.099 12.224 1.00 97.75 186 LEU A CA 1
ATOM 1463 C C . LEU A 1 186 ? -0.629 -5.254 13.473 1.00 97.75 186 LEU A C 1
ATOM 1465 O O . LEU A 1 186 ? -1.244 -6.294 13.727 1.00 97.75 186 LEU A O 1
ATOM 1469 N N . HIS A 1 187 ? -0.718 -4.165 14.228 1.00 97.38 187 HIS A N 1
ATOM 1470 C CA . HIS A 1 187 ? -1.657 -4.037 15.327 1.00 97.38 187 HIS A CA 1
ATOM 1471 C C . HIS A 1 187 ? -2.275 -2.662 15.432 1.00 97.38 187 HIS A C 1
ATOM 1473 O O . HIS A 1 187 ? -1.763 -1.683 14.884 1.00 97.38 187 HIS A O 1
ATOM 1479 N N . PHE A 1 188 ? -3.372 -2.615 16.178 1.00 96.12 188 PHE A N 1
ATOM 1480 C CA . PHE A 1 188 ? -4.008 -1.376 16.571 1.00 96.12 188 PHE A CA 1
ATOM 1481 C C . PHE A 1 188 ? -3.689 -1.054 18.031 1.00 96.12 188 PHE A C 1
ATOM 1483 O O . PHE A 1 188 ? -3.634 -1.945 18.875 1.00 96.12 188 PHE A O 1
ATOM 1490 N N . GLU A 1 189 ? -3.507 0.227 18.326 1.00 95.06 189 GLU A N 1
ATOM 1491 C CA . GLU A 1 189 ? -3.371 0.744 19.688 1.00 95.06 189 GLU A CA 1
ATOM 1492 C C . GLU A 1 189 ? -4.140 2.061 19.819 1.00 95.06 189 GLU A C 1
ATOM 1494 O O . GLU A 1 189 ? -4.246 2.825 18.855 1.00 95.06 189 GLU A O 1
ATOM 1499 N N . TRP A 1 190 ? -4.644 2.354 21.015 1.00 93.56 190 TRP A N 1
ATOM 1500 C CA . TRP A 1 190 ? -5.094 3.702 21.350 1.00 93.56 190 TRP A CA 1
ATOM 1501 C C . TRP A 1 190 ? -3.910 4.554 21.803 1.00 93.56 190 TRP A C 1
ATOM 1503 O O . TRP A 1 190 ? -3.007 4.076 22.489 1.00 93.56 190 TRP A O 1
ATOM 1513 N N . GLY A 1 191 ? -3.916 5.839 21.462 1.00 91.94 191 GLY A N 1
ATOM 1514 C CA . GLY A 1 191 ? -3.041 6.790 22.134 1.00 91.94 191 GLY A CA 1
ATOM 1515 C C . GLY A 1 191 ? -3.181 8.221 21.643 1.00 91.94 191 GLY A C 1
ATOM 1516 O O . GLY A 1 191 ? -3.797 8.498 20.617 1.00 91.94 191 GLY A O 1
ATOM 1517 N N . THR A 1 192 ? -2.506 9.132 22.335 1.00 91.94 192 THR A N 1
ATOM 1518 C CA . THR A 1 192 ? -2.534 10.569 22.038 1.00 91.94 192 THR A CA 1
ATOM 1519 C C . THR A 1 192 ? -1.571 10.950 20.915 1.00 91.94 192 THR A C 1
ATOM 1521 O O . THR A 1 192 ? -0.554 10.287 20.683 1.00 91.94 192 THR A O 1
ATOM 1524 N N . ILE A 1 193 ? -1.879 12.025 20.194 1.00 91.06 193 ILE A N 1
ATOM 1525 C CA . ILE A 1 193 ? -0.972 12.647 19.222 1.00 91.06 193 ILE A CA 1
ATOM 1526 C C . ILE A 1 193 ? -0.610 14.039 19.757 1.00 91.06 193 ILE A C 1
ATOM 1528 O O . ILE A 1 193 ? -1.517 14.759 20.175 1.00 91.06 193 ILE A O 1
ATOM 1532 N N . PRO A 1 194 ? 0.676 14.447 19.766 1.00 90.06 194 PRO A N 1
ATOM 1533 C CA . PRO A 1 194 ? 1.064 15.779 20.222 1.00 90.06 194 PRO A CA 1
ATOM 1534 C C . PRO A 1 194 ? 0.260 16.881 19.522 1.00 90.06 194 PRO A C 1
ATOM 1536 O O . PRO A 1 194 ? 0.176 16.910 18.296 1.00 90.06 194 PRO A O 1
ATOM 1539 N N . GLY A 1 195 ? -0.335 17.779 20.307 1.00 87.00 195 GLY A N 1
ATOM 1540 C CA . GLY A 1 195 ? -1.208 18.840 19.795 1.00 87.00 195 GLY A CA 1
ATOM 1541 C C . GLY A 1 195 ? -2.675 18.439 19.594 1.00 87.00 195 GLY A C 1
ATOM 1542 O O . GLY A 1 195 ? -3.466 19.287 19.194 1.00 87.00 195 GLY A O 1
ATOM 1543 N N . SER A 1 196 ? -3.063 17.196 19.896 1.00 86.31 196 SER A N 1
ATOM 1544 C CA . SER A 1 196 ? -4.461 16.755 19.936 1.00 86.31 196 SER A CA 1
ATOM 1545 C C . SER A 1 196 ? -4.844 16.306 21.354 1.00 86.31 196 SER A C 1
ATOM 1547 O O . SER A 1 196 ? -4.130 15.487 21.936 1.00 86.31 196 SER A O 1
ATOM 1549 N N . PRO A 1 197 ? -5.961 16.805 21.917 1.00 81.69 197 PRO A N 1
ATOM 1550 C CA . PRO A 1 197 ? -6.443 16.384 23.234 1.00 81.69 197 PRO A CA 1
ATOM 1551 C C . PRO A 1 197 ? -7.192 15.037 23.211 1.00 81.69 197 PRO A C 1
ATOM 1553 O O . PRO A 1 197 ? -7.539 14.522 24.267 1.00 81.69 197 PRO A O 1
ATOM 1556 N N . GLN A 1 198 ? -7.452 14.471 22.028 1.00 84.81 198 GLN A N 1
ATOM 1557 C CA . GLN A 1 198 ? -8.293 13.284 21.838 1.00 84.81 198 GLN A CA 1
ATOM 1558 C C . GLN A 1 198 ? -7.469 11.994 21.729 1.00 84.81 198 GLN A C 1
ATOM 1560 O O . GLN A 1 198 ? -6.261 12.017 21.464 1.00 84.81 198 GLN A O 1
ATOM 1565 N N . GLN A 1 199 ? -8.138 10.851 21.901 1.00 89.75 199 GLN A N 1
ATOM 1566 C CA . GLN A 1 199 ? -7.560 9.527 21.668 1.00 89.75 199 GLN A CA 1
ATOM 1567 C C . GLN A 1 199 ? -7.679 9.126 20.196 1.00 89.75 199 GLN A C 1
ATOM 1569 O O . GLN A 1 199 ? -8.708 9.324 19.550 1.00 89.75 199 GLN A O 1
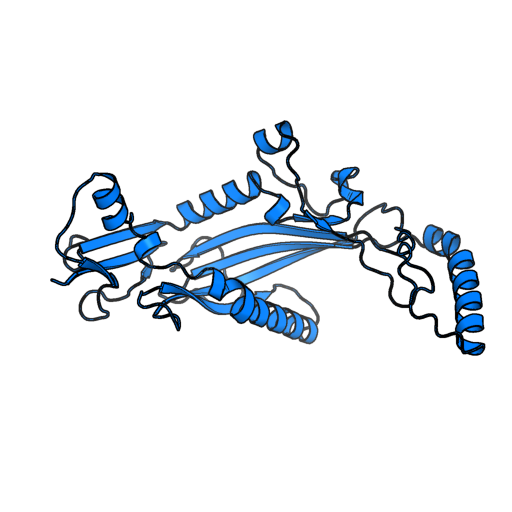ATOM 1574 N N . TRP A 1 200 ? -6.615 8.520 19.673 1.00 93.06 200 TRP A N 1
ATOM 1575 C CA . TRP A 1 200 ? -6.527 8.095 18.279 1.00 93.06 200 TRP A CA 1
ATOM 1576 C C . TRP A 1 200 ? -6.326 6.593 18.193 1.00 93.06 200 TRP A C 1
ATOM 1578 O O . TRP A 1 200 ? -5.448 6.055 18.874 1.00 93.06 200 TRP A O 1
ATOM 1588 N N . LEU A 1 201 ? -7.084 5.933 17.313 1.00 93.69 201 LEU A N 1
ATOM 1589 C CA . LEU A 1 201 ? -6.759 4.576 16.901 1.00 93.69 201 LEU A CA 1
ATOM 1590 C C . LEU A 1 201 ? -5.584 4.664 15.939 1.00 93.69 201 LEU A C 1
ATOM 1592 O O . LEU A 1 201 ? -5.670 5.291 14.881 1.00 93.69 201 LEU A O 1
ATOM 1596 N N . LYS A 1 202 ? -4.480 4.037 16.315 1.00 95.44 202 LYS A N 1
ATOM 1597 C CA . LYS A 1 202 ? -3.235 4.037 15.559 1.00 95.44 202 LYS A CA 1
ATOM 1598 C C . LYS A 1 202 ? -2.962 2.643 15.042 1.00 95.44 202 LYS A C 1
ATOM 1600 O O . LYS A 1 202 ? -3.227 1.663 15.728 1.00 95.44 202 LYS A O 1
ATOM 1605 N N . VAL A 1 203 ? -2.363 2.577 13.860 1.00 95.75 203 VAL A N 1
ATOM 1606 C CA . VAL A 1 203 ? -1.856 1.332 13.283 1.00 95.75 203 VAL A CA 1
ATOM 1607 C C . VAL A 1 203 ? -0.342 1.274 13.460 1.00 95.75 203 VAL A C 1
ATOM 1609 O O . VAL A 1 203 ? 0.365 2.279 13.297 1.00 95.75 203 VAL A O 1
ATOM 1612 N N . ARG A 1 204 ? 0.165 0.094 13.802 1.00 96.75 204 ARG A N 1
ATOM 1613 C CA . ARG A 1 204 ? 1.583 -0.184 14.034 1.00 96.75 204 ARG A CA 1
ATOM 1614 C C . ARG A 1 204 ? 2.025 -1.400 13.246 1.00 96.75 204 ARG A C 1
ATOM 1616 O O . ARG A 1 204 ? 1.254 -2.333 13.074 1.00 96.75 204 ARG A O 1
ATOM 1623 N N . LEU A 1 205 ? 3.261 -1.349 12.758 1.00 97.88 205 LEU A N 1
ATOM 1624 C CA . LEU A 1 205 ? 3.884 -2.406 11.967 1.00 97.88 205 LEU A CA 1
ATOM 1625 C C . LEU A 1 205 ? 4.848 -3.207 12.840 1.00 97.88 205 LEU A C 1
ATOM 1627 O O . LEU A 1 205 ? 5.848 -2.648 13.312 1.00 97.88 205 LEU A O 1
ATOM 1631 N N . ASP A 1 206 ? 4.570 -4.499 12.966 1.00 96.81 206 ASP A N 1
ATOM 1632 C CA . ASP A 1 206 ? 5.363 -5.450 13.743 1.00 96.81 206 ASP A CA 1
ATOM 1633 C C . ASP A 1 206 ? 6.313 -6.245 12.845 1.00 96.81 206 ASP A C 1
ATOM 1635 O O . ASP A 1 206 ? 7.497 -6.351 13.158 1.00 96.81 206 ASP A O 1
ATOM 1639 N N . GLY A 1 207 ? 5.821 -6.725 11.700 1.00 96.12 207 GLY A N 1
ATOM 1640 C CA . GLY A 1 207 ? 6.589 -7.510 10.731 1.00 96.12 207 GLY A CA 1
ATOM 1641 C C . GLY A 1 207 ? 6.277 -7.109 9.293 1.00 96.12 207 GLY A C 1
ATOM 1642 O O . GLY A 1 207 ? 5.184 -6.622 9.008 1.00 96.12 207 GLY A O 1
ATOM 1643 N N . LEU A 1 208 ? 7.248 -7.285 8.403 1.00 97.19 208 LEU A N 1
ATOM 1644 C CA . LEU A 1 208 ? 7.137 -7.052 6.965 1.00 97.19 208 LEU A CA 1
ATOM 1645 C C . LEU A 1 208 ? 8.041 -8.068 6.272 1.00 97.19 208 LEU A C 1
ATOM 1647 O O . LEU A 1 208 ? 9.183 -8.167 6.708 1.00 97.19 208 LEU A O 1
ATOM 1651 N N . GLU A 1 209 ? 7.525 -8.728 5.240 1.00 96.88 209 GLU A N 1
ATOM 1652 C CA . GLU A 1 209 ? 8.232 -9.730 4.437 1.00 96.88 209 GLU A CA 1
ATOM 1653 C C . GLU A 1 209 ? 7.855 -9.587 2.954 1.00 96.88 209 GLU A C 1
ATOM 1655 O O . GLU A 1 209 ? 6.673 -9.380 2.641 1.00 96.88 209 GLU A O 1
ATOM 1660 N N . ILE A 1 210 ? 8.823 -9.707 2.043 1.00 94.94 210 ILE A N 1
ATOM 1661 C CA . ILE A 1 210 ? 8.601 -9.785 0.593 1.00 94.94 210 ILE A CA 1
ATOM 1662 C C . ILE A 1 210 ? 9.032 -11.155 0.080 1.00 94.94 210 ILE A C 1
ATOM 1664 O O . ILE A 1 210 ? 10.207 -11.462 0.023 1.00 94.94 210 ILE A O 1
ATOM 1668 N N . VAL A 1 211 ? 8.089 -11.946 -0.417 1.00 93.69 211 VAL A N 1
ATOM 1669 C CA . VAL A 1 211 ? 8.380 -13.320 -0.837 1.00 93.69 211 VAL A CA 1
ATOM 1670 C C . VAL A 1 211 ? 9.231 -13.358 -2.112 1.00 93.69 211 VAL A C 1
ATOM 1672 O O . VAL A 1 211 ? 8.926 -12.676 -3.095 1.00 93.69 211 VAL A O 1
ATOM 1675 N N . ASP A 1 212 ? 10.249 -14.225 -2.099 1.00 86.44 212 ASP A N 1
ATOM 1676 C CA . ASP A 1 212 ? 11.104 -14.595 -3.235 1.00 86.44 212 ASP A CA 1
ATOM 1677 C C . ASP A 1 212 ? 11.943 -13.443 -3.832 1.00 86.44 212 ASP A C 1
ATOM 1679 O O . ASP A 1 212 ? 12.329 -13.484 -5.009 1.00 86.44 212 ASP A O 1
ATOM 1683 N N . LEU A 1 213 ? 12.271 -12.407 -3.048 1.00 89.75 213 LEU A N 1
ATOM 1684 C CA . LEU A 1 213 ? 13.139 -11.327 -3.517 1.00 89.75 213 LEU A CA 1
ATOM 1685 C C . LEU A 1 213 ? 14.621 -11.696 -3.345 1.00 89.75 213 LEU A C 1
ATOM 1687 O O . LEU A 1 213 ? 15.194 -11.632 -2.272 1.00 89.75 213 LEU A O 1
ATOM 1691 N N . GLY A 1 214 ? 15.289 -12.063 -4.437 1.00 87.88 214 GLY A N 1
ATOM 1692 C CA . GLY A 1 214 ? 16.708 -12.436 -4.412 1.00 87.88 214 GLY A CA 1
ATOM 1693 C C . GLY A 1 214 ? 17.642 -11.374 -5.005 1.00 87.88 214 GLY A C 1
ATOM 1694 O O . GLY A 1 214 ? 17.267 -10.712 -5.977 1.00 87.88 214 GLY A O 1
ATOM 1695 N N . PRO A 1 215 ? 18.899 -11.256 -4.525 1.00 94.06 215 PRO A N 1
ATOM 1696 C CA . PRO A 1 215 ? 19.511 -11.969 -3.390 1.00 94.06 215 PRO A CA 1
ATOM 1697 C C . PRO A 1 215 ? 19.154 -11.347 -2.024 1.00 94.06 215 PRO A C 1
ATOM 1699 O O . PRO A 1 215 ? 18.797 -10.178 -1.975 1.00 94.06 215 PRO A O 1
ATOM 1702 N N . ALA A 1 216 ? 19.369 -12.069 -0.915 1.00 92.44 216 ALA A N 1
ATOM 1703 C CA . ALA A 1 216 ? 18.988 -11.625 0.440 1.00 92.44 216 ALA A CA 1
ATOM 1704 C C . ALA A 1 216 ? 19.402 -10.178 0.818 1.00 92.44 216 ALA A C 1
ATOM 1706 O O . ALA A 1 216 ? 18.579 -9.443 1.352 1.00 92.44 216 ALA A O 1
ATOM 1707 N N . PRO A 1 217 ? 20.610 -9.669 0.486 1.00 95.31 217 PRO A N 1
ATOM 1708 C CA . PRO A 1 217 ? 20.925 -8.266 0.774 1.00 95.31 217 PRO A CA 1
ATOM 1709 C C . PRO A 1 217 ? 20.037 -7.254 0.028 1.00 95.31 217 PRO A C 1
ATOM 1711 O O . PRO A 1 217 ? 19.820 -6.150 0.520 1.00 95.31 217 PRO A O 1
ATOM 1714 N N . LEU A 1 218 ? 19.542 -7.592 -1.169 1.00 94.44 218 LEU A N 1
ATOM 1715 C CA . LEU A 1 218 ? 18.605 -6.744 -1.912 1.00 94.44 218 LEU A CA 1
ATOM 1716 C C . LEU A 1 218 ? 17.246 -6.701 -1.211 1.00 94.44 218 LEU A C 1
ATOM 1718 O O . LEU A 1 218 ? 16.677 -5.622 -1.059 1.00 94.44 218 LEU A O 1
ATOM 1722 N N . GLU A 1 219 ? 16.758 -7.856 -0.777 1.00 94.19 219 GLU A N 1
ATOM 1723 C CA . GLU A 1 219 ? 15.530 -7.994 0.003 1.00 94.19 219 GLU A CA 1
ATOM 1724 C C . GLU A 1 219 ? 15.577 -7.150 1.271 1.00 94.19 219 GLU A C 1
ATOM 1726 O O . GLU A 1 219 ? 14.748 -6.258 1.434 1.00 94.19 219 GLU A O 1
ATOM 1731 N N . GLU A 1 220 ? 16.628 -7.298 2.080 1.00 94.62 220 GLU A N 1
ATOM 1732 C CA . GLU A 1 220 ? 16.815 -6.514 3.303 1.00 94.62 220 GLU A CA 1
ATOM 1733 C C . GLU A 1 220 ? 16.802 -4.999 3.040 1.00 94.62 220 GLU A C 1
ATOM 1735 O O . GLU A 1 220 ? 16.202 -4.233 3.800 1.00 94.62 220 GLU A O 1
ATOM 1740 N N . ILE A 1 221 ? 17.443 -4.542 1.956 1.00 96.44 221 ILE A N 1
ATOM 1741 C CA . ILE A 1 221 ? 17.453 -3.122 1.571 1.00 96.44 221 ILE A CA 1
ATOM 1742 C C . ILE A 1 221 ? 16.038 -2.648 1.225 1.00 96.44 221 ILE A C 1
ATOM 1744 O O . ILE A 1 221 ? 15.602 -1.594 1.704 1.00 96.44 221 ILE A O 1
ATOM 1748 N N . VAL A 1 222 ? 15.322 -3.408 0.395 1.00 94.81 222 VAL A N 1
ATOM 1749 C CA . VAL A 1 222 ? 13.976 -3.048 -0.064 1.00 94.81 222 VAL A CA 1
ATOM 1750 C C . VAL A 1 222 ? 12.986 -3.082 1.100 1.00 94.81 222 VAL A C 1
ATOM 1752 O O . VAL A 1 222 ? 12.238 -2.122 1.297 1.00 94.81 222 VAL A O 1
ATOM 1755 N N . GLU A 1 223 ? 13.018 -4.119 1.929 1.00 95.31 223 GLU A N 1
ATOM 1756 C CA . GLU A 1 223 ? 12.176 -4.231 3.116 1.00 95.31 223 GLU A CA 1
ATOM 1757 C C . GLU A 1 223 ? 12.462 -3.143 4.142 1.00 95.31 223 GLU A C 1
ATOM 1759 O O . GLU A 1 223 ? 11.530 -2.559 4.698 1.00 95.31 223 GLU A O 1
ATOM 1764 N N . CYS A 1 224 ? 13.733 -2.820 4.387 1.00 96.56 224 CYS A N 1
ATOM 1765 C CA . CYS A 1 224 ? 14.112 -1.735 5.285 1.00 96.56 224 CYS A CA 1
ATOM 1766 C C . CYS A 1 224 ? 13.544 -0.396 4.796 1.00 96.56 224 CYS A C 1
ATOM 1768 O O . CYS A 1 224 ? 12.955 0.366 5.579 1.00 96.56 224 CYS A O 1
ATOM 1770 N N . TYR A 1 225 ? 13.651 -0.130 3.491 1.00 96.62 225 TYR A N 1
ATOM 1771 C CA . TYR A 1 225 ? 13.079 1.065 2.885 1.00 96.62 225 TYR A CA 1
ATOM 1772 C C . TYR A 1 225 ? 11.552 1.098 3.035 1.00 96.62 225 TYR A C 1
ATOM 1774 O O . TYR A 1 225 ? 11.008 2.074 3.557 1.00 96.62 225 TYR A O 1
ATOM 1782 N N . ILE A 1 226 ? 10.852 0.019 2.674 1.00 95.31 226 ILE A N 1
ATOM 1783 C CA . ILE A 1 226 ? 9.388 -0.060 2.773 1.00 95.31 226 ILE A CA 1
ATOM 1784 C C . ILE A 1 226 ? 8.929 0.064 4.229 1.00 95.31 226 ILE A C 1
ATOM 1786 O O . ILE A 1 226 ? 8.013 0.833 4.523 1.00 95.31 226 ILE A O 1
ATOM 1790 N N . ARG A 1 227 ? 9.590 -0.615 5.170 1.00 97.12 227 ARG A N 1
ATOM 1791 C CA . ARG A 1 227 ? 9.317 -0.516 6.612 1.00 97.12 227 ARG A CA 1
ATOM 1792 C C . ARG A 1 227 ? 9.445 0.924 7.100 1.00 97.12 227 ARG A C 1
ATOM 1794 O O . ARG A 1 227 ? 8.603 1.385 7.871 1.00 97.12 227 ARG A O 1
ATOM 1801 N N . THR A 1 228 ? 10.460 1.645 6.631 1.00 97.25 228 THR A N 1
ATOM 1802 C CA . THR A 1 228 ? 10.676 3.059 6.963 1.00 97.25 228 THR A CA 1
ATOM 1803 C C . THR A 1 228 ? 9.562 3.939 6.397 1.00 97.25 228 THR A C 1
ATOM 1805 O O . THR A 1 228 ? 8.970 4.733 7.131 1.00 97.25 228 THR A O 1
ATOM 1808 N N . VAL A 1 229 ? 9.210 3.757 5.120 1.00 95.88 229 VAL A N 1
ATOM 1809 C CA . VAL A 1 229 ? 8.110 4.484 4.464 1.00 95.88 229 VAL A CA 1
ATOM 1810 C C . VAL A 1 229 ? 6.774 4.223 5.163 1.00 95.88 229 VAL A C 1
ATOM 1812 O O . VAL A 1 229 ? 6.026 5.165 5.433 1.00 95.88 229 VAL A O 1
ATOM 1815 N N . LEU A 1 230 ? 6.480 2.973 5.523 1.00 95.69 230 LEU A N 1
ATOM 1816 C CA . LEU A 1 230 ? 5.259 2.615 6.238 1.00 95.69 230 LEU A CA 1
ATOM 1817 C C . LEU A 1 230 ? 5.215 3.267 7.621 1.00 95.69 230 LEU A C 1
ATOM 1819 O O . LEU A 1 230 ? 4.237 3.941 7.944 1.00 95.69 230 LEU A O 1
ATOM 1823 N N . LYS A 1 231 ? 6.276 3.120 8.423 1.00 96.31 231 LYS A N 1
ATOM 1824 C CA . LYS A 1 231 ? 6.309 3.620 9.806 1.00 96.31 231 LYS A CA 1
ATOM 1825 C C . LYS A 1 231 ? 6.309 5.146 9.897 1.00 96.31 231 LYS A C 1
ATOM 1827 O O . LYS A 1 231 ? 5.704 5.679 10.823 1.00 96.31 231 LYS A O 1
ATOM 1832 N N . LEU A 1 232 ? 6.961 5.844 8.965 1.00 95.25 232 LEU A N 1
ATOM 1833 C CA . LEU A 1 232 ? 7.135 7.301 9.036 1.00 95.25 232 LEU A CA 1
ATOM 1834 C C . LEU A 1 232 ? 6.196 8.082 8.109 1.00 95.25 232 LEU A C 1
ATOM 1836 O O . LEU A 1 232 ? 5.807 9.201 8.433 1.00 95.25 232 LEU A O 1
ATOM 1840 N N . GLY A 1 233 ? 5.838 7.519 6.956 1.00 92.75 233 GLY A N 1
ATOM 1841 C CA . GLY A 1 233 ? 5.094 8.221 5.909 1.00 92.75 233 GLY A CA 1
ATOM 1842 C C . GLY A 1 233 ? 3.613 7.860 5.840 1.00 92.75 233 GLY A C 1
ATOM 1843 O O . GLY A 1 233 ? 2.783 8.751 5.661 1.00 92.75 233 GLY A O 1
ATOM 1844 N N . ILE A 1 234 ? 3.279 6.572 5.969 1.00 93.06 234 ILE A N 1
ATOM 1845 C CA . ILE A 1 234 ? 1.929 6.065 5.669 1.00 93.06 234 ILE A CA 1
ATOM 1846 C C . ILE A 1 234 ? 1.117 5.827 6.943 1.00 93.06 234 ILE A C 1
ATOM 1848 O O . ILE A 1 234 ? 0.102 6.490 7.143 1.00 93.06 234 ILE A O 1
ATOM 1852 N N . LEU A 1 235 ? 1.554 4.923 7.825 1.00 94.31 235 LEU A N 1
ATOM 1853 C CA . LEU A 1 235 ? 0.764 4.490 8.985 1.00 94.31 235 LEU A CA 1
ATOM 1854 C C . LEU A 1 235 ? 0.356 5.630 9.930 1.00 94.31 235 LEU A C 1
ATOM 1856 O O . LEU A 1 235 ? -0.795 5.629 10.364 1.00 94.31 235 LEU A O 1
ATOM 1860 N N . PRO A 1 236 ? 1.200 6.646 10.215 1.00 92.25 236 PRO A N 1
ATOM 1861 C CA . PRO A 1 236 ? 0.769 7.781 11.029 1.00 92.25 236 PRO A CA 1
ATOM 1862 C C . PRO A 1 236 ? -0.445 8.519 10.447 1.00 92.25 236 PRO A C 1
ATOM 1864 O O . PRO A 1 236 ? -1.302 8.968 11.206 1.00 92.25 236 PRO A O 1
ATOM 1867 N N . ARG A 1 237 ? -0.559 8.593 9.113 1.00 91.62 237 ARG A N 1
ATOM 1868 C CA . ARG A 1 237 ? -1.666 9.257 8.403 1.00 91.62 237 ARG A CA 1
ATOM 1869 C C . ARG A 1 237 ? -2.951 8.431 8.368 1.00 91.62 237 ARG A C 1
ATOM 1871 O O . ARG A 1 237 ? -3.996 8.973 8.033 1.00 91.62 237 ARG A O 1
ATOM 1878 N N . LEU A 1 238 ? -2.872 7.145 8.707 1.00 90.75 238 LEU A N 1
ATOM 1879 C CA . LEU A 1 238 ? -4.030 6.264 8.866 1.00 90.75 238 LEU A CA 1
ATOM 1880 C C . LEU A 1 238 ? -4.601 6.304 10.288 1.00 90.75 238 LEU A C 1
ATOM 1882 O O . LEU A 1 238 ? -5.535 5.565 10.583 1.00 90.75 238 LEU A O 1
ATOM 1886 N N . SER A 1 239 ? -4.038 7.129 11.177 1.00 92.12 239 SER A N 1
ATOM 1887 C CA . SER A 1 239 ? -4.596 7.305 12.515 1.00 92.12 239 SER A CA 1
ATOM 1888 C C . SER A 1 239 ? -5.956 7.984 12.408 1.00 92.12 239 SER A C 1
ATOM 1890 O O . SER A 1 239 ? -6.095 8.995 11.718 1.00 92.12 239 SER A O 1
ATOM 1892 N N . VAL A 1 240 ? -6.949 7.452 13.110 1.00 90.06 240 VAL A N 1
ATOM 1893 C CA . VAL A 1 240 ? -8.322 7.965 13.074 1.00 90.06 240 VAL A CA 1
ATOM 1894 C C . VAL A 1 240 ? -8.727 8.370 14.494 1.00 90.06 240 VAL A C 1
ATOM 1896 O O . VAL A 1 240 ? -8.522 7.577 15.420 1.00 90.06 240 VAL A O 1
ATOM 1899 N N . PRO A 1 241 ? -9.261 9.588 14.699 1.00 88.88 241 PRO A N 1
ATOM 1900 C CA . PRO A 1 241 ? -9.706 10.019 16.017 1.00 88.88 241 PRO A CA 1
ATOM 1901 C C . PRO A 1 241 ? -10.959 9.234 16.410 1.00 88.88 241 PRO A C 1
ATOM 1903 O O . PRO A 1 241 ? -11.781 8.890 15.554 1.00 88.88 241 PRO A O 1
ATOM 1906 N N . ILE A 1 242 ? -11.110 8.939 17.699 1.00 83.94 242 ILE A N 1
ATOM 1907 C CA . ILE A 1 242 ? -12.221 8.126 18.211 1.00 83.94 242 ILE A CA 1
ATOM 1908 C C . ILE A 1 242 ? -13.596 8.702 17.822 1.00 83.94 242 ILE A C 1
ATOM 1910 O O . ILE A 1 242 ? -14.511 7.956 17.470 1.00 83.94 242 ILE A O 1
ATOM 1914 N N . GLU A 1 243 ? -13.718 10.027 17.754 1.00 79.00 243 GLU A N 1
ATOM 1915 C CA . GLU A 1 243 ? -14.934 10.750 17.369 1.00 79.00 243 GLU A CA 1
ATOM 1916 C C . GLU A 1 243 ? -15.323 10.577 15.898 1.00 79.00 243 GLU A C 1
ATOM 1918 O O . GLU A 1 243 ? -16.471 10.829 15.543 1.00 79.00 243 GLU A O 1
ATOM 1923 N N . ALA A 1 244 ? -14.390 10.170 15.031 1.00 80.00 244 ALA A N 1
ATOM 1924 C CA . ALA A 1 244 ? -14.691 9.842 13.639 1.00 80.00 244 ALA A CA 1
ATOM 1925 C C . ALA A 1 244 ? -15.141 8.381 13.463 1.00 80.00 244 ALA A C 1
ATOM 1927 O O . ALA A 1 244 ? -15.714 8.043 12.427 1.00 80.00 244 ALA A O 1
ATOM 1928 N N . MET A 1 245 ? -14.869 7.512 14.445 1.00 72.00 245 MET A N 1
ATOM 1929 C CA . MET A 1 245 ? -15.275 6.098 14.419 1.00 72.00 245 MET A CA 1
ATOM 1930 C C . MET A 1 245 ? -16.688 5.893 14.929 1.00 72.00 245 MET A C 1
ATOM 1932 O O . MET A 1 245 ? -17.439 5.065 14.416 1.00 72.00 245 MET A O 1
ATOM 1936 N N . VAL A 1 246 ? -17.034 6.646 15.964 1.00 66.81 246 VAL A N 1
ATOM 1937 C CA . VAL A 1 246 ? -18.389 6.723 16.484 1.00 66.81 246 VAL A CA 1
ATOM 1938 C C . VAL A 1 246 ? -19.124 7.761 15.649 1.00 66.81 246 VAL A C 1
ATOM 1940 O O . VAL A 1 246 ? -18.541 8.770 15.265 1.00 66.81 246 VAL A O 1
ATOM 1943 N N . LEU A 1 247 ? -20.404 7.541 15.338 1.00 61.62 247 LEU A N 1
ATOM 1944 C CA . LEU A 1 247 ? -21.250 8.622 14.823 1.00 61.62 247 LEU A CA 1
ATOM 1945 C C . LEU A 1 247 ? -21.036 9.837 15.732 1.00 61.62 247 LEU A C 1
ATOM 1947 O O . LEU A 1 247 ? -21.255 9.700 16.929 1.00 61.62 247 LEU A O 1
ATOM 1951 N N . ASN A 1 248 ? -20.567 10.973 15.205 1.00 63.81 248 ASN A N 1
ATOM 1952 C CA . ASN A 1 248 ? -20.279 12.163 16.011 1.00 63.81 248 ASN A CA 1
ATOM 1953 C C . ASN A 1 248 ? -21.587 12.682 16.631 1.00 63.81 248 ASN A C 1
ATOM 1955 O O . ASN A 1 248 ? -22.269 13.527 16.046 1.00 63.81 248 ASN A O 1
ATOM 1959 N N . VAL A 1 249 ? -21.976 12.107 17.775 1.00 64.06 249 VAL A N 1
ATOM 1960 C CA . VAL A 1 249 ? -23.284 12.294 18.412 1.00 64.06 249 VAL A CA 1
ATOM 1961 C C . VAL A 1 249 ? -23.460 13.762 18.764 1.00 64.06 249 VAL A C 1
ATOM 1963 O O . VAL A 1 249 ? -24.510 14.328 18.483 1.00 64.06 249 VAL A O 1
ATOM 1966 N N . THR A 1 250 ? -22.407 14.413 19.256 1.00 64.00 250 THR A N 1
ATOM 1967 C CA . THR A 1 250 ? -22.394 15.844 19.574 1.00 64.00 250 THR A CA 1
ATOM 1968 C C . THR A 1 250 ? -22.680 16.701 18.341 1.00 64.00 250 THR A C 1
ATOM 1970 O O . THR A 1 250 ? -23.529 17.592 18.385 1.00 64.00 250 THR A O 1
ATOM 1973 N N . GLU A 1 251 ? -22.037 16.425 17.201 1.00 68.81 251 GLU A N 1
ATOM 1974 C CA . GLU A 1 251 ? -22.312 17.157 15.960 1.00 68.81 251 GLU A CA 1
ATOM 1975 C C . GLU A 1 251 ? -23.713 16.855 1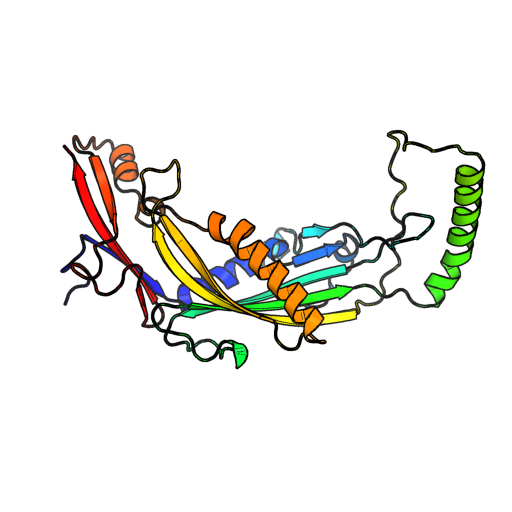5.406 1.00 68.81 251 GLU A C 1
ATOM 1977 O O . GLU A 1 251 ? -24.385 17.765 14.915 1.00 68.81 251 GLU A O 1
ATOM 1982 N N . LEU A 1 252 ? -24.179 15.609 15.517 1.00 69.75 252 LEU A N 1
ATOM 1983 C CA . LEU A 1 252 ? -25.535 15.193 15.153 1.00 69.75 252 LEU A CA 1
ATOM 1984 C C . LEU A 1 252 ? -26.595 15.922 15.991 1.00 69.75 252 LEU A C 1
ATOM 1986 O O . LEU A 1 252 ? -27.528 16.493 15.427 1.00 69.75 252 LEU A O 1
ATOM 1990 N N . MET A 1 253 ? -26.426 15.974 17.313 1.00 70.38 253 MET A N 1
ATOM 1991 C CA . MET A 1 253 ? -27.349 16.640 18.236 1.00 70.38 253 MET A CA 1
ATOM 1992 C C . MET A 1 253 ? -27.322 18.161 18.060 1.00 70.38 253 MET A C 1
ATOM 1994 O O . MET A 1 253 ? -28.380 18.786 17.977 1.00 70.38 253 MET A O 1
ATOM 1998 N N . ARG A 1 254 ? -26.139 18.755 17.848 1.00 71.44 254 ARG A N 1
ATOM 1999 C CA . ARG A 1 254 ? -26.012 20.180 17.504 1.00 71.44 254 ARG A CA 1
ATOM 2000 C C . ARG A 1 254 ? -26.719 20.514 16.189 1.00 71.44 254 ARG A C 1
ATOM 2002 O O . ARG A 1 254 ? -27.417 21.522 16.114 1.00 71.44 254 ARG A O 1
ATOM 2009 N N . LYS A 1 255 ? -26.573 19.676 15.152 1.00 75.94 255 LYS A N 1
ATOM 2010 C CA . LYS A 1 255 ? -27.294 19.830 13.871 1.00 75.94 255 LYS A CA 1
ATOM 2011 C C . LYS A 1 255 ? -28.811 19.719 14.039 1.00 75.94 255 LYS A C 1
ATOM 2013 O O . LYS A 1 255 ? -29.541 20.333 13.270 1.00 75.94 255 LYS A O 1
ATOM 2018 N N . GLN A 1 256 ? -29.275 18.982 15.045 1.00 77.56 256 GLN A N 1
ATOM 2019 C CA . GLN A 1 256 ? -30.690 18.863 15.405 1.00 77.56 256 GLN A CA 1
ATOM 2020 C C . GLN A 1 256 ? -31.182 19.968 16.359 1.00 77.56 256 GLN A C 1
ATOM 2022 O O . GLN A 1 256 ? -32.338 19.940 16.772 1.00 77.56 256 GLN A O 1
ATOM 2027 N N . GLY A 1 257 ? -30.346 20.959 16.695 1.00 71.31 257 GLY A N 1
ATOM 2028 C CA . GLY A 1 257 ? -30.724 22.075 17.569 1.00 71.31 257 GLY A CA 1
ATOM 2029 C C . GLY A 1 257 ? -30.804 21.713 19.055 1.00 71.31 257 GLY A C 1
ATOM 2030 O O . GLY A 1 257 ? -31.329 22.496 19.844 1.00 71.31 257 GLY A O 1
ATOM 2031 N N . LEU A 1 258 ? -30.285 20.548 19.448 1.00 69.81 258 LEU A N 1
ATOM 2032 C CA . LEU A 1 258 ? -30.207 20.117 20.839 1.00 69.81 258 LEU A CA 1
ATOM 2033 C C . LEU A 1 258 ? -28.898 20.648 21.435 1.00 69.81 258 LEU A C 1
ATOM 2035 O O . LEU A 1 258 ? -27.815 20.147 21.132 1.00 69.81 258 LEU A O 1
ATOM 2039 N N . ALA A 1 259 ? -28.994 21.701 22.249 1.00 62.09 259 ALA A N 1
ATOM 2040 C CA . ALA A 1 259 ? -27.871 22.204 23.032 1.00 62.09 259 ALA A CA 1
ATOM 2041 C C . ALA A 1 259 ? -27.739 21.355 24.302 1.00 62.09 259 ALA A C 1
ATOM 2043 O O . ALA A 1 259 ? -28.561 21.461 25.211 1.00 62.09 259 ALA A O 1
ATOM 2044 N N . ILE A 1 260 ? -26.726 20.493 24.345 1.00 63.34 260 ILE A N 1
ATOM 2045 C CA . ILE A 1 260 ? -26.341 19.786 25.568 1.00 63.34 260 ILE A CA 1
ATOM 2046 C C . ILE A 1 260 ? -25.497 20.775 26.378 1.00 63.34 260 ILE A C 1
ATOM 2048 O O . ILE A 1 260 ? -24.542 21.340 25.848 1.00 63.34 260 ILE A O 1
ATOM 2052 N N . GLY A 1 261 ? -25.894 21.051 27.622 1.00 61.75 261 GLY A N 1
ATOM 2053 C CA . GLY A 1 261 ? -25.154 21.944 28.525 1.00 61.75 261 GLY A CA 1
ATOM 2054 C C . GLY A 1 261 ? -23.860 21.334 29.074 1.00 61.75 261 GLY A C 1
ATOM 2055 O O . GLY A 1 261 ? -23.094 22.043 29.710 1.00 61.75 261 GLY A O 1
ATOM 2056 N N . GLU A 1 262 ? -23.632 20.049 28.809 1.00 69.12 262 GLU A N 1
ATOM 2057 C CA . GLU A 1 262 ? -22.498 19.246 29.268 1.00 69.12 262 GLU A CA 1
ATOM 2058 C C . GLU A 1 262 ? -21.669 18.791 28.059 1.00 69.12 262 GLU A C 1
ATOM 2060 O O . GLU A 1 262 ? -22.208 18.500 26.982 1.00 69.12 262 GLU A O 1
ATOM 2065 N N . THR A 1 263 ? -20.349 18.728 28.229 1.00 68.88 263 THR A N 1
ATOM 2066 C CA . THR A 1 263 ? -19.437 18.246 27.189 1.00 68.88 263 THR A CA 1
ATOM 2067 C C . THR A 1 263 ? -19.314 16.732 27.306 1.00 68.88 263 THR A C 1
ATOM 2069 O O . THR A 1 263 ? -18.811 16.220 28.301 1.00 68.88 263 THR A O 1
ATOM 2072 N N . ILE A 1 264 ? -19.768 16.010 26.281 1.00 75.00 264 ILE A N 1
ATOM 2073 C CA . ILE A 1 264 ? -19.578 14.560 26.178 1.00 75.00 264 ILE A CA 1
ATOM 2074 C C . ILE A 1 264 ? -18.248 14.300 25.470 1.00 75.00 264 ILE A C 1
ATOM 2076 O O . ILE A 1 264 ? -18.096 14.655 24.296 1.00 75.00 264 ILE A O 1
ATOM 2080 N N . THR A 1 265 ? -17.303 13.665 26.159 1.00 78.75 265 THR A N 1
ATOM 2081 C CA . THR A 1 265 ? -16.045 13.181 25.584 1.00 78.75 265 THR A CA 1
ATOM 2082 C C . THR A 1 265 ? -16.092 11.662 25.418 1.00 78.75 265 THR A C 1
ATOM 2084 O O . THR A 1 265 ? -16.794 10.946 26.133 1.00 78.75 265 THR A O 1
ATOM 2087 N N . LEU A 1 266 ? -15.392 11.157 24.401 1.00 84.38 266 LEU A N 1
ATOM 2088 C CA . LEU A 1 266 ? -15.310 9.727 24.113 1.00 84.38 266 LEU A CA 1
ATOM 2089 C C . LEU A 1 266 ? -13.929 9.220 24.514 1.00 84.38 266 LEU A C 1
ATOM 2091 O O . LEU A 1 266 ? -12.918 9.712 24.012 1.00 84.38 266 LEU A O 1
ATOM 2095 N N . GLN A 1 267 ? -13.890 8.206 25.374 1.00 88.62 267 GLN A N 1
ATOM 2096 C CA . GLN A 1 267 ? -12.653 7.554 25.797 1.00 88.62 267 GLN A CA 1
ATOM 2097 C C . GLN A 1 267 ? -12.699 6.057 25.483 1.00 88.62 267 GLN A C 1
ATOM 2099 O O . GLN A 1 267 ? -13.752 5.428 25.592 1.00 88.62 267 GLN A O 1
ATOM 2104 N N . PRO A 1 268 ? -11.573 5.425 25.122 1.00 90.81 268 PRO A N 1
ATOM 2105 C CA . PRO A 1 268 ? -11.492 3.974 25.093 1.00 90.81 268 PRO A CA 1
ATOM 2106 C C . PRO A 1 268 ? -11.816 3.390 26.471 1.00 90.81 268 PRO A C 1
ATOM 2108 O O . PRO A 1 268 ? -11.266 3.829 27.480 1.00 90.81 268 PRO A O 1
ATOM 2111 N N . THR A 1 269 ? -12.663 2.361 26.525 1.00 90.56 269 THR A N 1
ATOM 2112 C CA . THR A 1 269 ? -12.899 1.616 27.766 1.00 90.56 269 THR A CA 1
ATOM 2113 C C . THR A 1 269 ? -11.567 1.104 28.344 1.00 90.56 269 THR A C 1
ATOM 2115 O O . THR A 1 269 ? -10.802 0.479 27.596 1.00 90.56 269 THR A O 1
ATOM 2118 N N . PRO A 1 270 ? -11.288 1.322 29.647 1.00 88.88 270 PRO A N 1
ATOM 2119 C CA . PRO A 1 270 ? -10.020 0.946 30.266 1.00 88.88 270 PRO A CA 1
ATOM 2120 C C . PRO A 1 270 ? -9.692 -0.548 30.173 1.00 88.88 270 PRO A C 1
ATOM 2122 O O . PRO A 1 270 ? -10.553 -1.415 30.350 1.00 88.88 270 PRO A O 1
ATOM 2125 N N . VAL A 1 271 ? -8.406 -0.839 29.976 1.00 88.25 271 VAL A N 1
ATOM 2126 C CA . VAL A 1 271 ? -7.833 -2.191 29.909 1.00 88.25 271 VAL A CA 1
ATOM 2127 C C . VAL A 1 271 ? -6.859 -2.389 31.078 1.00 88.25 271 VAL A C 1
ATOM 2129 O O . VAL A 1 271 ? -6.072 -1.482 31.350 1.00 88.25 271 VAL A O 1
ATOM 2132 N N . PRO A 1 272 ? -6.853 -3.544 31.775 1.00 85.69 272 PRO A N 1
ATOM 2133 C CA . PRO A 1 272 ? -7.748 -4.698 31.621 1.00 85.69 272 PRO A CA 1
ATOM 2134 C C . PRO A 1 272 ? -9.014 -4.623 32.497 1.00 85.69 272 PRO A C 1
ATOM 2136 O O . PRO A 1 272 ? -9.783 -5.581 32.564 1.00 85.69 272 PRO A O 1
ATOM 2139 N N . THR A 1 273 ? -9.206 -3.528 33.238 1.00 83.62 273 THR A N 1
ATOM 2140 C CA . THR A 1 273 ? -10.239 -3.417 34.282 1.00 83.62 273 THR A CA 1
ATOM 2141 C C . THR A 1 273 ? -11.660 -3.412 33.719 1.00 83.62 273 THR A C 1
ATOM 2143 O O . THR A 1 273 ? -12.538 -4.055 34.294 1.00 83.62 273 THR A O 1
ATOM 2146 N N . GLY A 1 274 ? -11.884 -2.730 32.593 1.00 82.50 274 GLY A N 1
ATOM 2147 C CA . GLY A 1 274 ? -13.145 -2.756 31.859 1.00 82.50 274 GLY A CA 1
ATOM 2148 C C . GLY A 1 274 ? -13.211 -3.970 30.940 1.00 82.50 274 GLY A C 1
ATOM 2149 O O . GLY A 1 274 ? -14.013 -4.878 31.156 1.00 82.50 274 GLY A O 1
ATOM 2150 N N . VAL A 1 275 ? -12.324 -4.030 29.949 1.00 88.94 275 VAL A N 1
ATOM 2151 C CA . VAL A 1 275 ? -12.272 -5.116 28.953 1.00 88.94 275 VAL A CA 1
ATOM 2152 C C . VAL A 1 275 ? -10.862 -5.707 28.833 1.00 88.94 275 VAL A C 1
ATOM 2154 O O . VAL A 1 275 ? -9.896 -5.001 29.115 1.00 88.94 275 VAL A O 1
ATOM 2157 N N . PRO A 1 276 ? -10.704 -6.979 28.405 1.00 91.62 276 PRO A N 1
ATOM 2158 C CA . PRO A 1 276 ? -9.388 -7.618 28.316 1.00 91.62 276 PRO A CA 1
ATOM 2159 C C . PRO A 1 276 ? -8.433 -6.950 27.321 1.00 91.62 276 PRO A C 1
ATOM 2161 O O . PRO A 1 276 ? -7.243 -6.862 27.602 1.00 91.62 276 PRO A O 1
ATOM 2164 N N . ASN A 1 277 ? -8.954 -6.486 26.179 1.00 93.06 277 ASN A N 1
ATOM 2165 C CA . ASN A 1 277 ? -8.210 -5.804 25.119 1.00 93.06 277 ASN A CA 1
ATOM 2166 C C . ASN A 1 277 ? -9.075 -4.685 24.524 1.00 93.06 277 ASN A C 1
ATOM 2168 O O . ASN A 1 277 ? -10.291 -4.841 24.398 1.00 93.06 277 ASN A O 1
ATOM 2172 N N . ASN A 1 278 ? -8.453 -3.566 24.152 1.00 92.81 278 ASN A N 1
ATOM 2173 C CA . ASN A 1 278 ? -9.112 -2.459 23.466 1.00 92.81 278 ASN A CA 1
ATOM 2174 C C . ASN A 1 278 ? -8.064 -1.622 22.707 1.00 92.81 278 ASN A C 1
ATOM 2176 O O . ASN A 1 278 ? -7.179 -1.062 23.359 1.00 92.81 278 ASN A O 1
ATOM 2180 N N . PRO A 1 279 ? -8.138 -1.509 21.371 1.00 93.75 279 PRO A N 1
ATOM 2181 C CA . PRO A 1 279 ? -9.018 -2.278 20.483 1.00 93.75 279 PRO A CA 1
ATOM 2182 C C . PRO A 1 279 ? -8.732 -3.783 20.596 1.00 93.75 279 PRO A C 1
ATOM 2184 O O . PRO A 1 279 ? -7.622 -4.172 20.957 1.00 93.75 279 PRO A O 1
ATOM 2187 N N . ALA A 1 280 ? -9.721 -4.624 20.299 1.00 95.25 280 ALA A N 1
ATOM 2188 C CA . ALA A 1 280 ? -9.524 -6.072 20.262 1.00 95.25 280 ALA A CA 1
ATOM 2189 C C . ALA A 1 280 ? -9.519 -6.584 18.817 1.00 95.25 280 ALA A C 1
ATOM 2191 O O . ALA A 1 280 ? -10.411 -6.241 18.040 1.00 95.25 280 ALA A O 1
ATOM 2192 N N . VAL A 1 281 ? -8.523 -7.403 18.470 1.00 96.44 281 VAL A N 1
ATOM 2193 C CA . VAL A 1 281 ? -8.437 -8.112 17.184 1.00 96.44 281 VAL A CA 1
ATOM 2194 C C . VAL A 1 281 ? -8.478 -9.609 17.449 1.00 96.44 281 VAL A C 1
ATOM 2196 O O . VAL A 1 281 ? -7.493 -10.211 17.881 1.00 96.44 281 VAL A O 1
ATOM 2199 N N . GLU A 1 282 ? -9.651 -10.187 17.240 1.00 95.25 282 GLU A N 1
ATOM 2200 C CA . GLU A 1 282 ? -9.982 -11.572 17.567 1.00 95.25 282 GLU A CA 1
ATOM 2201 C C . GLU A 1 282 ? -11.290 -11.960 16.871 1.00 95.25 282 GLU A C 1
ATOM 2203 O O . GLU A 1 282 ? -12.073 -11.089 16.485 1.00 95.25 282 GLU A O 1
ATOM 2208 N N . ASP A 1 283 ? -11.555 -13.260 16.739 1.00 94.69 283 ASP A N 1
ATOM 2209 C CA . ASP A 1 283 ? -12.765 -13.787 16.094 1.00 94.69 283 ASP A CA 1
ATOM 2210 C C . ASP A 1 283 ? -13.016 -13.186 14.698 1.00 94.69 283 ASP A C 1
ATOM 2212 O O . ASP A 1 283 ? -14.160 -12.909 14.322 1.00 94.69 283 ASP A O 1
ATOM 2216 N N . ASN A 1 284 ? -11.943 -12.932 13.941 1.00 95.19 284 ASN A N 1
ATOM 2217 C CA . ASN A 1 284 ? -11.986 -12.337 12.601 1.00 95.19 284 ASN A CA 1
ATOM 2218 C C . ASN A 1 284 ? -12.579 -10.919 12.583 1.00 95.19 284 ASN A C 1
ATOM 2220 O O . ASN A 1 284 ? -13.131 -10.455 11.575 1.00 95.19 284 ASN A O 1
ATOM 2224 N N . GLN A 1 285 ? -12.509 -10.224 13.721 1.00 95.06 285 GLN A N 1
ATOM 2225 C CA . GLN A 1 285 ? -13.106 -8.914 13.936 1.00 95.06 285 GLN A CA 1
ATOM 2226 C C . GLN A 1 285 ? -12.118 -7.932 14.551 1.00 95.06 285 GLN A C 1
ATOM 2228 O O . GLN A 1 285 ? -11.306 -8.280 15.405 1.00 95.06 285 GLN A O 1
ATOM 2233 N N . LEU A 1 286 ? -12.275 -6.669 14.164 1.00 94.25 286 LEU A N 1
ATOM 2234 C CA . LEU A 1 286 ? -11.785 -5.531 14.926 1.00 94.25 286 LEU A CA 1
ATOM 2235 C C . LEU A 1 286 ? -12.942 -5.017 15.780 1.00 94.25 286 LEU A C 1
ATOM 2237 O O . LEU A 1 286 ? -13.990 -4.647 15.246 1.00 94.25 286 LEU A O 1
ATOM 2241 N N . LYS A 1 287 ? -12.745 -4.992 17.096 1.00 93.12 287 LYS A N 1
ATOM 2242 C CA . LYS A 1 287 ? -13.720 -4.546 18.094 1.00 93.12 287 LYS A CA 1
ATOM 2243 C C . LYS A 1 287 ? -13.188 -3.304 18.809 1.00 93.12 287 LYS A C 1
ATOM 2245 O O . LYS A 1 287 ? -12.022 -3.258 19.202 1.00 93.12 287 LYS A O 1
ATOM 2250 N N . ALA A 1 288 ? -14.053 -2.317 19.007 1.00 92.00 288 ALA A N 1
ATOM 2251 C CA . ALA A 1 288 ? -13.770 -1.113 19.777 1.00 92.00 288 ALA A CA 1
ATOM 2252 C C . ALA A 1 288 ? -14.813 -0.952 20.888 1.00 92.00 288 ALA A C 1
ATOM 2254 O O . ALA A 1 288 ? -16.019 -1.026 20.636 1.00 92.00 288 ALA A O 1
ATOM 2255 N N . PHE A 1 289 ? -14.329 -0.721 22.108 1.00 91.94 289 PHE A N 1
ATOM 2256 C CA . PHE A 1 289 ? -15.144 -0.517 23.306 1.00 91.94 289 PHE A CA 1
ATOM 2257 C C . PHE A 1 289 ? -14.920 0.908 23.804 1.00 91.94 289 PHE A C 1
ATOM 2259 O O . PHE A 1 289 ? -13.777 1.324 24.005 1.00 91.94 289 PHE A O 1
ATOM 2266 N N . ILE A 1 290 ? -15.989 1.683 23.942 1.00 89.75 290 ILE A N 1
ATOM 2267 C CA . ILE A 1 290 ? -15.900 3.127 24.166 1.00 89.75 290 ILE A CA 1
ATOM 2268 C C . ILE A 1 290 ? -16.779 3.510 25.357 1.00 89.75 290 ILE A C 1
ATOM 2270 O O . ILE A 1 290 ? -17.902 3.021 25.499 1.00 89.75 290 ILE A O 1
ATOM 2274 N N . HIS A 1 291 ? -16.234 4.367 26.215 1.00 88.25 291 HIS A N 1
ATOM 2275 C CA . HIS A 1 291 ? -16.883 4.979 27.365 1.00 88.25 291 HIS A CA 1
ATOM 2276 C C . HIS A 1 291 ? -17.205 6.445 27.056 1.00 88.25 291 HIS A C 1
ATOM 2278 O O . HIS A 1 291 ? -16.404 7.133 26.414 1.00 88.25 291 HIS A O 1
ATOM 2284 N N . LEU A 1 292 ? -18.373 6.911 27.492 1.00 85.44 292 LEU A N 1
ATOM 2285 C CA . LEU A 1 292 ? -18.731 8.324 27.457 1.00 85.44 292 LEU A CA 1
ATOM 2286 C C . LEU A 1 292 ? -18.371 8.948 28.802 1.00 85.44 292 LEU A C 1
ATOM 2288 O O . LEU A 1 292 ? -18.870 8.521 29.839 1.00 85.44 292 LEU A O 1
ATOM 2292 N N . GLU A 1 293 ? -17.561 9.998 28.773 1.00 82.12 293 GLU A N 1
ATOM 2293 C CA . GLU A 1 293 ? -17.323 10.851 29.932 1.00 82.12 293 GLU A CA 1
ATOM 2294 C C . GLU A 1 293 ? -18.125 12.143 29.768 1.00 82.12 293 GLU A C 1
ATOM 2296 O O . GLU A 1 293 ? -18.120 12.774 28.710 1.00 82.12 293 GLU A O 1
ATOM 2301 N N . VAL A 1 294 ? -18.870 12.508 30.810 1.00 76.88 294 VAL A N 1
ATOM 2302 C CA . VAL A 1 294 ? -19.694 13.719 30.837 1.00 76.88 294 VAL A CA 1
ATOM 2303 C C . VAL A 1 294 ? -19.018 14.724 31.759 1.00 76.88 294 VAL A C 1
ATOM 2305 O O . VAL A 1 294 ? -18.919 14.494 32.965 1.00 76.88 294 VAL A O 1
ATOM 2308 N N . GLU A 1 295 ? -18.544 15.827 31.187 1.00 68.06 295 GLU A N 1
ATOM 2309 C CA . GLU A 1 295 ? -17.957 16.949 31.920 1.00 68.06 295 GLU A CA 1
ATOM 2310 C C . GLU A 1 295 ? -18.966 18.108 31.985 1.00 68.06 295 GLU A C 1
ATOM 2312 O O . GLU A 1 295 ? -19.518 18.522 30.958 1.00 68.06 295 GLU A O 1
ATOM 2317 N N . ALA A 1 296 ? -19.219 18.601 33.202 1.00 58.28 296 ALA A N 1
ATOM 2318 C CA . ALA A 1 296 ? -20.121 19.719 33.498 1.00 58.28 296 ALA A CA 1
ATOM 2319 C C . ALA A 1 296 ? -19.422 21.084 33.416 1.00 58.28 296 ALA A C 1
ATOM 2321 O O . ALA A 1 296 ? -18.224 21.162 33.775 1.00 58.28 296 ALA A O 1
#

Sequence (296 aa):
MAFTDRCDIFGSVQEEGINRVVRHVMQQRPSLFNYATVFFLQHPDLLCEQIKAAPEVLRAHNPLFSAQEPIPVLGAAMPLGLNWCLQFTDLQMDFHPGNVFALPPELGTLPAQRFALRMRGCFGLDCPSESHIRDILPRVETAGLAQREKEFLGLATFAKEGRTPDTIVFPTQKLLCFCLELFAVLHFEWGTIPGSPQQWLKVRLDGLEIVDLGPAPLEEIVECYIRTVLKLGILPRLSVPIEAMVLNVTELMRKQGLAIGETITLQPTPVPTGVPNNPAVEDNQLKAFIHLEVEA

Secondary structure (DSSP, 8-state):
--TTSS-SEEEEEEHHHHHHHHHHHHHH-GGGTEEEEGGGGT-GGGSSS-----HHHHHTT--SSEEEPPEE-TT-SS-EEE-EEEEEEEEEEEETT--SSPPPTTT-S--TT-EEEEEEEEEEEE---HHHHHHHHHHHHHHHHHHHHHHHTT------SS-PPPPEE---S-EEEEEEEEEEEEEEEEEE-TT--SEEEEEEEEEEEETT-SSHHHHHHHHHHHHHHIIIIIGGGG-EEHHHHS--HHHHHHHTT---SSEEEEEEPPTTTT-S-SSEEETTEEEEEEEEEEE-